Protein AF-A0AAW9RM04-F1 (afdb_monomer_lite)

Organism: NCBI:txid1764581

pLDDT: mean 83.89, std 12.59, range [33.47, 98.12]

Sequence (311 aa):
MADAYEWWRNALAGKPGPIHDGDPQLGFYRKRKFKGGPFVGAAIFPDPETGEIIATVDGKATDPDTLWTWVASNPVTEEAYRAWESTGRWPDADPSIGDNMPPADDDIEALRDQIESAKAGAGAYAEIKDDETAKKAQSLRSRLNELARAADKKRAALKQPHLDAGKSIDGEWMPLVKAAKTAADVIAGALSAHETRKARAADEARRKAEEELRKREEEAAKATAEGQPAPAPAPTPEPEPAPTTQIRGGYGKAASVRVVKVATVTDQDAAYRFLKSHKELVELIGKLAQRAVDAGYEVPGVSVEEQRKVA

Radius of gyration: 43.71 Å; chains: 1; bounding box: 117×54×105 Å

Structure (mmCIF, N/CA/C/O backbone):
data_AF-A0AAW9RM04-F1
#
_entry.id   AF-A0AAW9RM04-F1
#
loop_
_atom_site.group_PDB
_atom_site.id
_atom_site.type_symbol
_atom_site.label_atom_id
_atom_site.label_alt_id
_atom_site.label_comp_id
_atom_site.label_asym_id
_atom_site.label_entity_id
_atom_site.label_seq_id
_atom_site.pdbx_PDB_ins_code
_atom_site.Cartn_x
_atom_site.Cartn_y
_atom_site.Cartn_z
_atom_site.occupancy
_atom_site.B_iso_or_equiv
_atom_site.auth_seq_id
_atom_site.auth_comp_id
_atom_site.auth_asym_id
_atom_site.auth_atom_id
_atom_site.pdbx_PDB_model_num
ATOM 1 N N . MET A 1 1 ? 50.967 -15.482 -57.816 1.00 48.44 1 MET A N 1
ATOM 2 C CA . MET A 1 1 ? 50.547 -16.040 -56.517 1.00 48.44 1 MET A CA 1
ATOM 3 C C . MET A 1 1 ? 49.112 -15.611 -56.316 1.00 48.44 1 MET A C 1
ATOM 5 O O . MET A 1 1 ? 48.851 -14.434 -56.532 1.00 48.44 1 MET A O 1
ATOM 9 N N . ALA A 1 2 ? 48.203 -16.553 -56.060 1.00 55.91 2 ALA A N 1
ATOM 10 C CA . ALA A 1 2 ? 46.810 -16.223 -55.773 1.00 55.91 2 ALA A CA 1
ATOM 11 C C . ALA A 1 2 ? 46.775 -15.283 -54.563 1.00 55.91 2 ALA A C 1
ATOM 13 O O . ALA A 1 2 ? 47.557 -15.452 -53.624 1.00 55.91 2 ALA A O 1
ATOM 14 N N . ASP A 1 3 ? 45.954 -14.247 -54.637 1.00 75.69 3 ASP A N 1
ATOM 15 C CA . ASP A 1 3 ? 45.829 -13.279 -53.564 1.00 75.69 3 ASP A CA 1
ATOM 16 C C . ASP A 1 3 ? 45.115 -13.954 -52.387 1.00 75.69 3 ASP A C 1
ATOM 18 O O . ASP A 1 3 ? 43.925 -14.241 -52.445 1.00 75.69 3 ASP A O 1
ATOM 22 N N . ALA A 1 4 ? 45.861 -14.259 -51.325 1.00 78.75 4 ALA A N 1
ATOM 23 C CA . ALA A 1 4 ? 45.384 -15.069 -50.203 1.00 78.75 4 ALA A CA 1
ATOM 24 C C . ALA A 1 4 ? 44.161 -14.455 -49.482 1.00 78.75 4 ALA A C 1
ATOM 26 O O . ALA A 1 4 ? 43.440 -15.154 -48.782 1.00 78.75 4 ALA A O 1
ATOM 27 N N . TYR A 1 5 ? 43.909 -13.159 -49.692 1.00 87.06 5 TYR A N 1
ATOM 28 C CA . TYR A 1 5 ? 42.794 -12.399 -49.126 1.00 87.06 5 TYR A CA 1
ATOM 29 C C . TYR A 1 5 ? 41.724 -12.016 -50.169 1.00 87.06 5 TYR A C 1
ATOM 31 O O . TYR A 1 5 ? 40.865 -11.172 -49.901 1.00 87.06 5 TYR A O 1
ATOM 39 N N . GLU A 1 6 ? 41.766 -12.607 -51.367 1.00 88.44 6 GLU A N 1
ATOM 40 C CA . GLU A 1 6 ? 40.878 -12.282 -52.491 1.00 88.44 6 GLU A CA 1
ATOM 41 C C . GLU A 1 6 ? 39.399 -12.459 -52.132 1.00 88.44 6 GLU A C 1
ATOM 43 O O . GLU A 1 6 ? 38.581 -11.573 -52.396 1.00 88.44 6 GLU A O 1
ATOM 48 N N . TRP A 1 7 ? 39.051 -13.566 -51.470 1.00 89.56 7 TRP A N 1
ATOM 49 C CA . TRP A 1 7 ? 37.678 -13.831 -51.043 1.00 89.56 7 TRP A CA 1
ATOM 50 C C . TRP A 1 7 ? 37.162 -12.733 -50.104 1.00 89.56 7 TRP A C 1
ATOM 52 O O . TRP A 1 7 ? 36.079 -12.190 -50.326 1.00 89.56 7 TRP A O 1
ATOM 62 N N . TRP A 1 8 ? 37.957 -12.342 -49.103 1.00 91.00 8 TRP A N 1
ATOM 63 C CA . TRP A 1 8 ? 37.593 -11.299 -48.140 1.00 91.00 8 TRP A CA 1
ATOM 64 C C . TRP A 1 8 ? 37.427 -9.928 -48.804 1.00 91.00 8 TRP A C 1
ATOM 66 O O . TRP A 1 8 ? 36.447 -9.230 -48.537 1.00 91.00 8 TRP A O 1
ATOM 76 N N . ARG A 1 9 ? 38.316 -9.560 -49.734 1.00 87.00 9 ARG A N 1
ATOM 77 C CA . ARG A 1 9 ? 38.185 -8.308 -50.501 1.00 87.00 9 ARG A CA 1
ATOM 78 C C . ARG A 1 9 ? 36.930 -8.299 -51.376 1.00 87.00 9 ARG A C 1
ATOM 80 O O . ARG A 1 9 ? 36.224 -7.292 -51.420 1.00 87.00 9 ARG A O 1
ATOM 87 N N . ASN A 1 10 ? 36.609 -9.422 -52.017 1.00 85.62 10 ASN A N 1
ATOM 88 C CA . ASN A 1 10 ? 35.382 -9.574 -52.802 1.00 85.62 10 ASN A CA 1
ATOM 89 C C . ASN A 1 10 ? 34.123 -9.508 -51.923 1.00 85.62 10 ASN A C 1
ATOM 91 O O . ASN A 1 10 ? 33.140 -8.860 -52.293 1.00 85.62 10 ASN A O 1
ATOM 95 N N . ALA A 1 11 ? 34.166 -10.107 -50.730 1.00 85.94 11 ALA A N 1
ATOM 96 C CA . ALA A 1 11 ? 33.083 -10.046 -49.757 1.00 85.94 11 ALA A CA 1
ATOM 97 C C . ALA A 1 11 ? 32.843 -8.611 -49.250 1.00 85.94 11 ALA A C 1
ATOM 99 O O . ALA A 1 11 ? 31.693 -8.177 -49.183 1.00 85.94 11 ALA A O 1
ATOM 100 N N . LEU A 1 12 ? 33.904 -7.834 -48.994 1.00 83.81 12 LEU A N 1
ATOM 101 C CA . LEU A 1 12 ? 33.801 -6.404 -48.660 1.00 83.81 12 LEU A CA 1
ATOM 102 C C . LEU A 1 12 ? 33.210 -5.561 -49.798 1.00 83.81 12 LEU A C 1
ATOM 104 O O . LEU A 1 12 ? 32.482 -4.606 -49.542 1.00 83.81 12 LEU A O 1
ATOM 108 N N . ALA A 1 13 ? 33.467 -5.933 -51.053 1.00 84.62 13 ALA A N 1
ATOM 109 C CA . ALA A 1 13 ? 32.874 -5.299 -52.230 1.00 84.62 13 ALA A CA 1
ATOM 110 C C . ALA A 1 13 ? 31.415 -5.735 -52.503 1.00 84.62 13 ALA A C 1
ATOM 112 O O . ALA A 1 13 ? 30.857 -5.401 -53.551 1.00 84.62 13 ALA A O 1
ATOM 113 N N . GLY A 1 14 ? 30.796 -6.498 -51.591 1.00 79.56 14 GLY A N 1
ATOM 114 C CA . GLY A 1 14 ? 29.415 -6.973 -51.707 1.00 79.56 14 GLY A CA 1
ATOM 115 C C . GLY A 1 14 ? 29.229 -8.138 -52.682 1.00 79.56 14 GLY A C 1
ATOM 116 O O . GLY A 1 14 ? 28.103 -8.422 -53.087 1.00 79.56 14 GLY A O 1
ATOM 117 N N . LYS A 1 15 ? 30.316 -8.814 -53.073 1.00 86.06 15 LYS A N 1
ATOM 118 C CA . LYS A 1 15 ? 30.312 -9.973 -53.976 1.00 86.06 15 LYS A CA 1
ATOM 119 C C . LYS A 1 15 ? 30.947 -11.188 -53.285 1.00 86.06 15 LYS A C 1
ATOM 121 O O . LYS A 1 15 ? 31.990 -11.659 -53.739 1.00 86.06 15 LYS A O 1
ATOM 126 N N . PRO A 1 16 ? 30.376 -11.675 -52.167 1.00 82.75 16 PRO A N 1
ATOM 127 C CA . PRO A 1 16 ? 30.935 -12.827 -51.473 1.00 82.75 16 PRO A CA 1
ATOM 128 C C . PRO A 1 16 ? 30.916 -14.060 -52.384 1.00 82.75 16 PRO A C 1
ATOM 130 O O . PRO A 1 16 ? 29.950 -14.292 -53.116 1.00 82.75 16 PRO A O 1
ATOM 133 N N . GLY A 1 17 ? 31.994 -14.844 -52.338 1.00 81.88 17 GLY A N 1
ATOM 134 C CA . GLY A 1 17 ? 32.042 -16.163 -52.964 1.00 81.88 17 GLY A CA 1
ATOM 135 C C . GLY A 1 17 ? 31.182 -17.187 -52.207 1.00 81.88 17 GLY A C 1
ATOM 136 O O . GLY A 1 17 ? 30.566 -16.854 -51.190 1.00 81.88 17 GLY A O 1
ATOM 137 N N . PRO A 1 18 ? 31.132 -18.445 -52.674 1.00 83.56 18 PRO A N 1
ATOM 138 C CA . PRO A 1 18 ? 30.430 -19.504 -51.956 1.00 83.56 18 PRO A CA 1
ATOM 139 C C . PRO A 1 18 ? 31.024 -19.708 -50.552 1.00 83.56 18 PRO A C 1
ATOM 141 O O . PRO A 1 18 ? 32.224 -19.535 -50.342 1.00 83.56 18 PRO A O 1
ATOM 144 N N . ILE A 1 19 ? 30.163 -20.061 -49.594 1.00 86.00 19 ILE A N 1
ATOM 145 C CA . ILE A 1 19 ? 30.531 -20.350 -48.203 1.00 86.00 19 ILE A CA 1
ATOM 146 C C . ILE A 1 19 ? 30.349 -21.854 -47.999 1.00 86.00 19 ILE A C 1
ATOM 148 O O . ILE A 1 19 ? 29.218 -22.343 -47.987 1.00 86.00 19 ILE A O 1
ATOM 152 N N . HIS A 1 20 ? 31.457 -22.578 -47.867 1.00 83.00 20 HIS A N 1
ATOM 153 C CA . HIS A 1 20 ? 31.479 -24.017 -47.613 1.00 83.00 20 HIS A CA 1
ATOM 154 C C . HIS A 1 20 ? 32.066 -24.314 -46.235 1.00 83.00 20 HIS A C 1
ATOM 156 O O . HIS A 1 20 ? 32.990 -23.638 -45.791 1.00 83.00 20 HIS A O 1
ATOM 162 N N . ASP A 1 21 ? 31.507 -25.317 -45.562 1.00 78.69 21 ASP A N 1
ATOM 163 C CA . ASP A 1 21 ? 32.064 -25.842 -44.317 1.00 78.69 21 ASP A CA 1
ATOM 164 C C . ASP A 1 21 ? 33.412 -26.530 -44.601 1.00 78.69 21 ASP A C 1
ATOM 166 O O . ASP A 1 21 ? 33.532 -27.231 -45.608 1.00 78.69 21 ASP A O 1
ATOM 170 N N . GLY A 1 22 ? 34.420 -26.300 -43.754 1.00 79.00 22 GLY A N 1
ATOM 171 C CA . GLY A 1 22 ? 35.784 -26.824 -43.942 1.00 79.00 22 GLY A CA 1
ATOM 172 C C . GLY A 1 22 ? 36.642 -26.126 -45.012 1.00 79.00 22 GLY A C 1
ATOM 173 O O . GLY A 1 22 ? 37.669 -26.671 -45.405 1.00 79.00 22 GLY A O 1
ATOM 174 N N . ASP A 1 23 ? 36.232 -24.949 -45.504 1.00 86.50 23 ASP A N 1
ATOM 175 C CA . ASP A 1 23 ? 37.037 -24.109 -46.411 1.00 86.50 23 ASP A CA 1
ATOM 176 C C . ASP A 1 23 ? 37.161 -22.665 -45.874 1.00 86.50 23 ASP A C 1
ATOM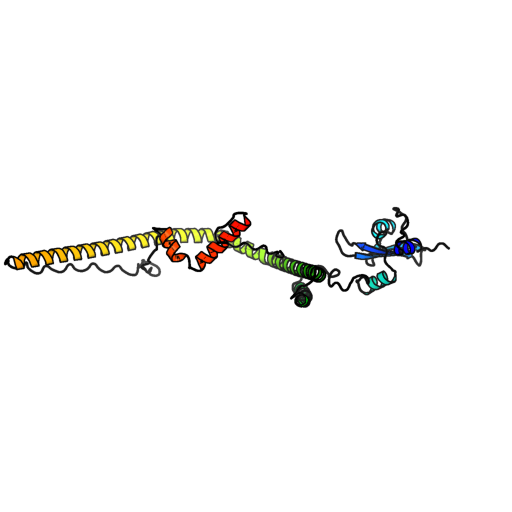 178 O O . ASP A 1 23 ? 36.531 -21.739 -46.406 1.00 86.50 23 ASP A O 1
ATOM 182 N N . PRO A 1 24 ? 37.894 -22.459 -44.759 1.00 89.38 24 PRO A N 1
ATOM 183 C CA . PRO A 1 24 ? 38.013 -21.165 -44.100 1.00 89.38 24 PRO A CA 1
ATOM 184 C C . PRO A 1 24 ? 38.790 -20.167 -44.962 1.00 89.38 24 PRO A C 1
ATOM 186 O O . PRO A 1 24 ? 39.950 -20.381 -45.312 1.00 89.38 24 PRO A O 1
ATOM 189 N N . GLN A 1 25 ? 38.173 -19.021 -45.251 1.00 92.38 25 GLN A N 1
ATOM 190 C CA . GLN A 1 25 ? 38.804 -17.973 -46.054 1.00 92.38 25 GLN A CA 1
ATOM 191 C C . GLN A 1 25 ? 39.482 -16.925 -45.169 1.00 92.38 25 GLN A C 1
ATOM 193 O O . GLN A 1 25 ? 38.886 -16.399 -44.220 1.00 92.38 25 GLN A O 1
ATOM 198 N N . LEU A 1 26 ? 40.723 -16.576 -45.512 1.00 92.62 26 LEU A N 1
ATOM 199 C CA . LEU A 1 26 ? 41.516 -15.589 -44.780 1.00 92.62 26 LEU A CA 1
ATOM 200 C C . LEU A 1 26 ? 40.870 -14.202 -44.840 1.00 92.62 26 LEU A C 1
ATOM 202 O O . LEU A 1 26 ? 40.364 -13.779 -45.882 1.00 92.62 26 LEU A O 1
ATOM 206 N N . GLY A 1 27 ? 40.913 -13.472 -43.729 1.00 93.06 27 GLY A N 1
ATOM 207 C CA . GLY A 1 27 ? 40.346 -12.132 -43.646 1.00 93.06 27 GLY A CA 1
ATOM 208 C C . GLY A 1 27 ? 39.979 -11.689 -42.237 1.00 93.06 27 GLY A C 1
ATOM 209 O O . GLY A 1 27 ? 40.228 -12.378 -41.245 1.00 93.06 27 GLY A O 1
ATOM 210 N N . PHE A 1 28 ? 39.351 -10.516 -42.178 1.00 93.62 28 PHE A N 1
ATOM 211 C CA . PHE A 1 28 ? 38.881 -9.890 -40.948 1.00 93.62 28 PHE A CA 1
ATOM 212 C C . PHE A 1 28 ? 37.357 -9.850 -40.919 1.00 93.62 28 PHE A C 1
ATOM 214 O O . PHE A 1 28 ? 36.702 -9.458 -41.890 1.00 93.62 28 PHE A O 1
ATOM 221 N N . TYR A 1 29 ? 36.793 -10.230 -39.779 1.00 93.44 29 TYR A N 1
ATOM 222 C CA . TYR A 1 29 ? 35.365 -10.437 -39.600 1.00 93.44 29 TYR A CA 1
ATOM 223 C C . TYR A 1 29 ? 34.875 -9.947 -38.234 1.00 93.44 29 TYR A C 1
ATOM 225 O O . TYR A 1 29 ? 35.648 -9.644 -37.321 1.00 93.44 29 TYR A O 1
ATOM 233 N N . ARG A 1 30 ? 33.550 -9.927 -38.067 1.00 90.44 30 ARG A N 1
ATOM 234 C CA . ARG A 1 30 ? 32.900 -9.750 -36.762 1.00 90.44 30 ARG A CA 1
ATOM 235 C C . ARG A 1 30 ? 31.963 -10.911 -36.444 1.00 90.44 30 ARG A C 1
ATOM 237 O O . ARG A 1 30 ? 31.196 -11.356 -37.295 1.00 90.44 30 ARG A O 1
ATOM 244 N N . LYS A 1 31 ? 31.977 -11.374 -35.192 1.00 88.06 31 LYS A N 1
ATOM 245 C CA . LYS A 1 31 ? 31.148 -12.486 -34.697 1.00 88.06 31 LYS A CA 1
ATOM 246 C C . LYS A 1 31 ? 30.292 -12.046 -33.523 1.00 88.06 31 LYS A C 1
ATOM 248 O O . LYS A 1 31 ? 30.777 -11.366 -32.627 1.00 88.06 31 LYS A O 1
ATOM 253 N N . ARG A 1 32 ? 29.035 -12.487 -33.454 1.00 80.38 32 ARG A N 1
ATOM 254 C CA . ARG A 1 32 ? 28.238 -12.325 -32.226 1.00 80.38 32 ARG A CA 1
ATOM 255 C C . ARG A 1 32 ? 28.753 -13.268 -31.138 1.00 80.38 32 ARG A C 1
ATOM 257 O O . ARG A 1 32 ? 28.859 -14.472 -31.370 1.00 80.38 32 ARG A O 1
ATOM 264 N N . LYS A 1 33 ? 29.037 -12.739 -29.942 1.00 78.38 33 LYS A N 1
ATOM 265 C CA . LYS A 1 33 ? 29.586 -13.521 -28.813 1.00 78.38 33 LYS A CA 1
ATOM 266 C C . LYS A 1 33 ? 28.643 -14.639 -28.347 1.00 78.38 33 LYS A C 1
ATOM 268 O O . LYS A 1 33 ? 29.093 -15.714 -27.973 1.00 78.38 33 LYS A O 1
ATOM 273 N N . PHE A 1 34 ? 27.339 -14.392 -28.412 1.00 74.94 34 PHE A N 1
ATOM 274 C CA . PHE A 1 34 ? 26.259 -15.356 -28.188 1.00 74.94 34 PHE A CA 1
ATOM 275 C C . PHE A 1 34 ? 25.007 -14.892 -28.950 1.00 74.94 34 PHE A C 1
ATOM 277 O O . PHE A 1 34 ? 24.986 -13.792 -29.511 1.00 74.94 34 PHE A O 1
ATOM 284 N N . LYS A 1 35 ? 23.947 -15.709 -28.993 1.00 62.28 35 LYS A N 1
ATOM 285 C CA . LYS A 1 35 ? 22.682 -15.353 -29.661 1.00 62.28 35 LYS A CA 1
ATOM 286 C C . LYS A 1 35 ? 22.098 -14.070 -29.049 1.00 62.28 35 LYS A C 1
ATOM 288 O O . LYS A 1 35 ? 21.707 -14.070 -27.889 1.00 62.28 35 LYS A O 1
ATOM 293 N N . GLY A 1 36 ? 22.049 -12.991 -29.832 1.00 57.62 36 GLY A N 1
ATOM 294 C CA . GLY A 1 36 ? 21.607 -11.665 -29.373 1.00 57.62 36 GLY A CA 1
ATOM 295 C C . GLY A 1 36 ? 22.662 -10.845 -28.615 1.00 57.62 36 GLY A C 1
ATOM 296 O O . GLY A 1 36 ? 22.355 -9.743 -28.181 1.00 57.62 36 GLY A O 1
ATOM 297 N N . GLY A 1 37 ? 23.891 -11.351 -28.472 1.00 65.69 37 GLY A N 1
ATOM 298 C CA . GLY A 1 37 ? 25.008 -10.656 -27.827 1.00 65.69 37 GLY A CA 1
ATOM 299 C C . GLY A 1 37 ? 25.782 -9.706 -28.755 1.00 65.69 37 GLY A C 1
ATOM 300 O O . GLY A 1 37 ? 25.501 -9.657 -29.964 1.00 65.69 37 GLY A O 1
ATOM 301 N N . PRO A 1 38 ? 26.775 -8.978 -28.201 1.00 74.00 38 PRO A N 1
ATOM 302 C CA . PRO A 1 38 ? 27.565 -7.985 -28.927 1.00 74.00 38 PRO A CA 1
ATOM 303 C C . PRO A 1 38 ? 28.476 -8.625 -29.981 1.00 74.00 38 PRO A C 1
ATOM 305 O O . PRO A 1 38 ? 28.813 -9.814 -29.902 1.00 74.00 38 PRO A O 1
ATOM 308 N N . PHE A 1 39 ? 28.877 -7.821 -30.969 1.00 83.56 39 PHE A N 1
ATOM 309 C CA . PHE A 1 39 ? 29.868 -8.209 -31.970 1.00 83.56 39 PHE A CA 1
ATOM 310 C C . PHE A 1 39 ? 31.288 -8.065 -31.418 1.00 83.56 39 PHE A C 1
ATOM 312 O O . PHE A 1 39 ? 31.688 -6.980 -31.001 1.00 83.56 39 PHE A O 1
ATOM 319 N N . VAL A 1 40 ? 32.054 -9.149 -31.480 1.00 88.44 40 VAL A N 1
ATOM 320 C CA . VAL A 1 40 ? 33.490 -9.200 -31.183 1.00 88.44 40 VAL A CA 1
ATOM 321 C C . VAL A 1 40 ? 34.292 -9.374 -32.469 1.00 88.44 40 VAL A C 1
ATOM 323 O O . VAL A 1 40 ? 33.775 -9.912 -33.456 1.00 88.44 40 VAL A O 1
ATOM 326 N N . GLY A 1 41 ? 35.541 -8.913 -32.466 1.00 90.62 41 GLY A N 1
ATOM 327 C CA . GLY A 1 41 ? 36.455 -9.091 -33.589 1.00 90.62 41 GLY A CA 1
ATOM 328 C C . GLY A 1 41 ? 36.836 -10.554 -33.772 1.00 90.62 41 GLY A C 1
ATOM 329 O O . GLY A 1 41 ? 37.055 -11.278 -32.796 1.00 90.62 41 GLY A O 1
ATOM 330 N N . ALA A 1 42 ? 36.891 -10.978 -35.031 1.00 92.88 42 ALA A N 1
ATOM 331 C CA . ALA A 1 42 ? 37.371 -12.287 -35.436 1.00 92.88 42 ALA A CA 1
ATOM 332 C C . ALA A 1 42 ? 38.311 -12.153 -36.642 1.00 92.88 42 ALA A C 1
ATOM 334 O O . ALA A 1 42 ? 38.019 -11.393 -37.562 1.00 92.88 42 ALA A O 1
ATOM 335 N N . ALA A 1 43 ? 39.420 -12.885 -36.659 1.00 93.88 43 ALA A N 1
ATOM 336 C CA . ALA A 1 43 ? 40.365 -12.878 -37.773 1.00 93.88 43 ALA A CA 1
ATOM 337 C C . ALA A 1 43 ? 40.789 -14.303 -38.124 1.00 93.88 43 ALA A C 1
ATOM 339 O O . ALA A 1 43 ? 40.918 -15.141 -37.236 1.00 93.88 43 ALA A O 1
ATOM 340 N N . ILE A 1 44 ? 41.006 -14.556 -39.414 1.00 93.94 44 ILE A N 1
ATOM 341 C CA . ILE A 1 44 ? 41.568 -15.804 -39.938 1.00 93.94 44 ILE A CA 1
ATOM 342 C C . ILE A 1 44 ? 42.783 -15.417 -40.782 1.00 93.94 44 ILE A C 1
ATOM 344 O O . ILE A 1 44 ? 42.648 -14.663 -41.747 1.00 93.94 44 ILE A O 1
ATOM 348 N N . PHE A 1 45 ? 43.968 -15.877 -40.395 1.00 91.44 45 PHE A N 1
ATOM 349 C CA . PHE A 1 45 ? 45.239 -15.464 -40.988 1.00 91.44 45 PHE A CA 1
ATOM 350 C C . PHE A 1 45 ? 46.263 -16.609 -40.931 1.00 91.44 45 PHE A C 1
ATOM 352 O O . PHE A 1 45 ? 46.134 -17.496 -40.089 1.00 91.44 45 PHE A O 1
ATOM 359 N N . PRO A 1 46 ? 47.268 -16.632 -41.822 1.00 90.06 46 PRO A N 1
ATOM 360 C CA . PRO A 1 46 ? 48.329 -17.627 -41.758 1.00 90.06 46 PRO A CA 1
ATOM 361 C C . PRO A 1 46 ? 49.272 -17.328 -40.589 1.00 90.06 46 PRO A C 1
ATOM 363 O O . PRO A 1 46 ? 49.666 -16.178 -40.375 1.00 90.06 46 PRO A O 1
ATOM 366 N N . ASP A 1 47 ? 49.656 -18.368 -39.861 1.00 85.50 47 ASP A N 1
ATOM 367 C CA . ASP A 1 47 ? 50.681 -18.315 -38.831 1.00 85.50 47 ASP A CA 1
ATOM 368 C C . ASP A 1 47 ? 52.023 -17.885 -39.464 1.00 85.50 47 ASP A C 1
ATOM 370 O O . ASP A 1 47 ? 52.450 -18.478 -40.462 1.00 85.50 47 ASP A O 1
ATOM 374 N N . PRO A 1 48 ? 52.701 -16.852 -38.929 1.00 78.12 48 PRO A N 1
ATOM 375 C CA . PRO A 1 48 ? 53.963 -16.361 -39.482 1.00 78.12 48 PRO A CA 1
ATOM 376 C C . PRO A 1 48 ? 55.121 -17.371 -39.460 1.00 78.12 48 PRO A C 1
ATOM 378 O O . PRO A 1 48 ? 56.055 -17.227 -40.249 1.00 78.12 48 PRO A O 1
ATOM 381 N N . GLU A 1 49 ? 55.097 -18.349 -38.553 1.00 78.88 49 GLU A N 1
ATOM 382 C CA . GLU A 1 49 ? 56.172 -19.321 -38.335 1.00 78.88 49 GLU A CA 1
ATOM 383 C C . GLU A 1 49 ? 55.899 -20.653 -39.038 1.00 78.88 49 GLU A C 1
ATOM 385 O O . GLU A 1 49 ? 56.810 -21.234 -39.632 1.00 78.88 49 GLU A O 1
ATOM 390 N N . THR A 1 50 ? 54.656 -21.137 -38.996 1.00 82.38 50 THR A N 1
ATOM 391 C CA . THR A 1 50 ? 54.288 -22.454 -39.550 1.00 82.38 50 THR A CA 1
ATOM 392 C C . THR A 1 50 ? 53.578 -22.371 -40.900 1.00 82.38 50 THR A C 1
ATOM 394 O O . THR A 1 50 ? 53.545 -23.360 -41.634 1.00 82.38 50 THR A O 1
ATOM 397 N N . GLY A 1 51 ? 53.024 -21.207 -41.256 1.00 79.38 51 GLY A N 1
ATOM 398 C CA . GLY A 1 51 ? 52.185 -21.023 -42.443 1.00 79.38 51 GLY A CA 1
ATOM 399 C C . GLY A 1 51 ? 50.805 -21.683 -42.343 1.00 79.38 51 GLY A C 1
ATOM 400 O O . GLY A 1 51 ? 50.060 -21.673 -43.323 1.00 79.38 51 GLY A O 1
ATOM 401 N N . GLU A 1 52 ? 50.461 -22.260 -41.189 1.00 87.06 52 GLU A N 1
ATOM 402 C CA . GLU A 1 52 ? 49.162 -22.882 -40.933 1.00 87.06 52 GLU A CA 1
ATOM 403 C C . GLU A 1 52 ? 48.073 -21.815 -40.792 1.00 87.06 52 GLU A C 1
ATOM 405 O O . GLU A 1 52 ? 48.313 -20.731 -40.269 1.00 87.06 52 GLU A O 1
ATOM 410 N N . ILE A 1 53 ? 46.860 -22.093 -41.264 1.00 89.19 53 ILE A N 1
ATOM 411 C CA . ILE A 1 53 ? 45.749 -21.156 -41.093 1.00 89.19 53 ILE A CA 1
ATOM 412 C C . ILE A 1 5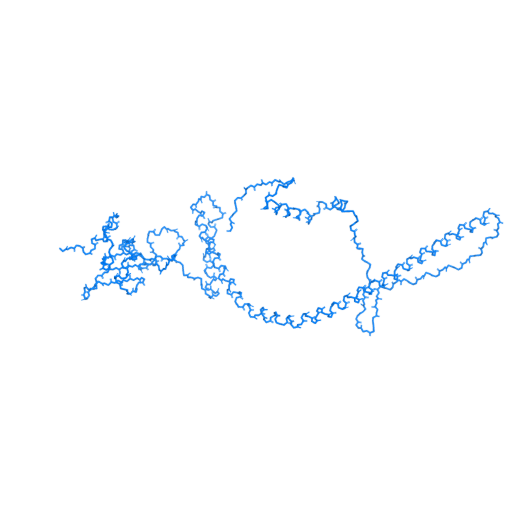3 ? 45.315 -21.197 -39.631 1.00 89.19 53 ILE A C 1
ATOM 414 O O . ILE A 1 53 ? 44.909 -22.241 -39.131 1.00 89.19 53 ILE A O 1
ATOM 418 N N . ILE A 1 54 ? 45.363 -20.051 -38.960 1.00 91.38 54 ILE A N 1
ATOM 419 C CA . ILE A 1 54 ? 44.909 -19.894 -37.581 1.00 91.38 54 ILE A CA 1
ATOM 420 C C . ILE A 1 54 ? 43.808 -18.847 -37.501 1.00 91.38 54 ILE A C 1
ATOM 422 O O . ILE A 1 54 ? 43.680 -17.960 -38.350 1.00 91.38 54 ILE A O 1
ATOM 426 N N . ALA A 1 55 ? 42.985 -18.959 -36.463 1.00 91.88 55 ALA A N 1
ATOM 427 C CA . ALA A 1 55 ? 41.881 -18.050 -36.240 1.00 91.88 55 ALA A CA 1
ATOM 428 C C . ALA A 1 55 ? 41.871 -17.515 -34.813 1.00 91.88 55 ALA A C 1
ATOM 430 O O . ALA A 1 55 ? 42.202 -18.211 -33.852 1.00 91.88 55 ALA A O 1
ATOM 431 N N . THR A 1 56 ? 41.439 -16.268 -34.666 1.00 90.88 56 THR A N 1
ATOM 432 C CA . THR A 1 56 ? 41.237 -15.633 -33.367 1.00 90.88 56 THR A CA 1
ATOM 433 C C . THR A 1 56 ? 39.836 -15.052 -33.263 1.00 90.88 56 THR A C 1
ATOM 435 O O . THR A 1 56 ? 39.268 -14.554 -34.233 1.00 90.88 56 THR A O 1
ATOM 438 N N . VAL A 1 57 ? 39.263 -15.113 -32.063 1.00 89.06 57 VAL A N 1
ATOM 439 C CA . VAL A 1 57 ? 38.022 -14.426 -31.689 1.00 89.06 57 VAL A CA 1
ATOM 440 C C . VAL A 1 57 ? 38.251 -13.755 -30.352 1.00 89.06 57 VAL A C 1
ATOM 442 O O . VAL A 1 57 ? 38.635 -14.418 -29.391 1.00 89.06 57 VAL A O 1
ATOM 445 N N . ASP A 1 58 ? 37.987 -12.454 -30.265 1.00 84.88 58 ASP A N 1
ATOM 446 C CA . ASP A 1 58 ? 38.169 -11.697 -29.019 1.00 84.88 58 ASP A CA 1
ATOM 447 C C . ASP A 1 58 ? 39.607 -11.829 -28.458 1.00 84.88 58 ASP A C 1
ATOM 449 O O . ASP A 1 58 ? 39.813 -11.993 -27.256 1.00 84.88 58 ASP A O 1
ATOM 453 N N . GLY A 1 59 ? 40.603 -11.878 -29.356 1.00 81.88 59 GLY A N 1
ATOM 454 C CA . GLY A 1 59 ? 42.020 -12.084 -29.027 1.00 81.88 59 GLY A CA 1
ATOM 455 C C . GLY A 1 59 ? 42.402 -13.512 -28.606 1.00 81.88 59 GLY A C 1
ATOM 456 O O . GLY A 1 59 ? 43.550 -13.752 -28.244 1.00 81.88 59 GLY A O 1
ATOM 457 N N . LYS A 1 60 ? 41.470 -14.473 -28.640 1.00 85.88 60 LYS A N 1
ATOM 458 C CA . LYS A 1 60 ? 41.709 -15.871 -28.250 1.00 85.88 60 LYS A CA 1
ATOM 459 C C . LYS A 1 60 ? 41.770 -16.781 -29.466 1.00 85.88 60 LYS A C 1
ATOM 461 O O . LYS A 1 60 ? 40.902 -16.694 -30.330 1.00 85.88 60 LYS A O 1
ATOM 466 N N . ALA A 1 61 ? 42.756 -17.675 -29.493 1.00 88.75 61 ALA A N 1
ATOM 467 C CA . ALA A 1 61 ? 42.891 -18.681 -30.540 1.00 88.75 61 ALA A CA 1
ATOM 468 C C . ALA A 1 61 ? 41.666 -19.609 -30.584 1.00 88.75 61 ALA A C 1
ATOM 470 O O . ALA A 1 61 ? 41.137 -20.022 -29.548 1.00 88.75 61 ALA A O 1
ATOM 471 N N . THR A 1 62 ? 41.213 -19.923 -31.792 1.00 89.25 62 THR A N 1
ATOM 472 C CA . THR A 1 62 ? 40.112 -20.845 -32.060 1.00 89.25 62 THR A CA 1
ATOM 473 C C . THR A 1 62 ? 40.373 -21.606 -33.356 1.00 89.25 62 THR A C 1
ATOM 475 O O . THR A 1 62 ? 41.270 -21.251 -34.117 1.00 89.25 62 THR A O 1
ATOM 478 N N . ASP A 1 63 ? 39.593 -22.654 -33.591 1.00 89.38 63 ASP A N 1
ATOM 479 C CA . ASP A 1 63 ? 39.691 -23.473 -34.793 1.00 89.38 63 ASP A CA 1
ATOM 480 C C . ASP A 1 63 ? 39.054 -22.735 -35.996 1.00 89.38 63 ASP A C 1
ATOM 482 O O . ASP A 1 63 ? 37.858 -22.407 -35.929 1.00 89.38 63 ASP A O 1
ATOM 486 N N . PRO A 1 64 ? 39.817 -22.451 -37.074 1.00 89.12 64 PRO A N 1
ATOM 487 C CA . PRO A 1 64 ? 39.320 -21.769 -38.269 1.00 89.12 64 PRO A CA 1
ATOM 488 C C . PRO A 1 64 ? 38.102 -22.433 -38.907 1.00 89.12 64 PRO A C 1
ATOM 490 O O . PRO A 1 64 ? 37.172 -21.720 -39.293 1.00 89.12 64 PRO A O 1
ATOM 493 N N . ASP A 1 65 ? 38.069 -23.767 -38.968 1.00 86.50 65 ASP A N 1
ATOM 494 C CA . ASP A 1 65 ? 37.004 -24.512 -39.649 1.00 86.50 65 ASP A CA 1
ATOM 495 C C . ASP A 1 65 ? 35.670 -24.309 -38.929 1.00 86.50 65 ASP A C 1
ATOM 497 O O . ASP A 1 65 ? 34.644 -23.988 -39.534 1.00 86.50 65 ASP A O 1
ATOM 501 N N . THR A 1 66 ? 35.700 -24.383 -37.596 1.00 86.38 66 THR A N 1
ATOM 502 C CA . THR A 1 66 ? 34.509 -24.147 -36.772 1.00 86.38 66 THR A CA 1
ATOM 503 C C . THR A 1 66 ? 34.093 -22.685 -36.729 1.00 86.38 66 THR A C 1
ATOM 505 O O . THR A 1 66 ? 32.917 -22.404 -36.504 1.00 86.38 66 THR A O 1
ATOM 508 N N . LEU A 1 67 ? 35.027 -21.743 -36.904 1.00 88.62 67 LEU A N 1
ATOM 509 C CA . LEU A 1 67 ? 34.743 -20.312 -36.864 1.00 88.62 67 LEU A CA 1
ATOM 510 C C . LEU A 1 67 ? 34.104 -19.824 -38.162 1.00 88.62 67 LEU A C 1
ATOM 512 O O . LEU A 1 67 ? 33.192 -18.993 -38.120 1.00 88.62 67 LEU A O 1
ATOM 516 N N . TRP A 1 68 ? 34.597 -20.323 -39.293 1.00 89.75 68 TRP A N 1
ATOM 517 C CA . TRP A 1 68 ? 34.333 -19.814 -40.632 1.00 89.75 68 TRP A CA 1
ATOM 518 C C . TRP A 1 68 ? 32.847 -19.597 -40.931 1.00 89.75 68 TRP A C 1
ATOM 520 O O . TRP A 1 68 ? 32.427 -18.487 -41.272 1.00 89.75 68 TRP A O 1
ATOM 530 N N . THR A 1 69 ? 32.025 -20.619 -40.702 1.00 88.62 69 THR A N 1
ATOM 531 C CA . THR A 1 69 ? 30.579 -20.584 -40.973 1.00 88.62 69 THR A CA 1
ATOM 532 C C . THR A 1 69 ? 29.832 -19.511 -40.170 1.00 88.62 69 THR A C 1
ATOM 534 O O . THR A 1 69 ? 28.788 -19.025 -40.606 1.00 88.62 69 THR A O 1
ATOM 537 N N . TRP A 1 70 ? 30.378 -19.068 -39.031 1.00 85.44 70 TRP A N 1
ATOM 538 C CA . TRP A 1 70 ? 29.794 -18.009 -38.200 1.00 85.44 70 TRP A CA 1
ATOM 539 C C . TRP A 1 70 ? 30.214 -16.598 -38.608 1.00 85.44 70 TRP A C 1
ATOM 541 O O . TRP A 1 70 ? 29.542 -15.634 -38.230 1.00 85.44 70 TRP A O 1
ATOM 551 N N . VAL A 1 71 ? 31.331 -16.460 -39.323 1.00 89.31 71 VAL A N 1
ATOM 552 C CA . VAL A 1 71 ? 31.949 -15.160 -39.627 1.00 89.31 71 VAL A CA 1
ATOM 553 C C . VAL A 1 71 ? 31.855 -14.766 -41.094 1.00 89.31 71 VAL A C 1
ATOM 555 O O . VAL A 1 71 ? 31.815 -13.571 -41.382 1.00 89.31 71 VAL A O 1
ATOM 558 N N . ALA A 1 72 ? 31.722 -15.733 -42.004 1.00 87.44 72 ALA A N 1
ATOM 559 C CA . ALA A 1 72 ? 31.731 -15.515 -43.450 1.00 87.44 72 ALA A CA 1
ATOM 560 C C . ALA A 1 72 ? 30.703 -14.471 -43.932 1.00 87.44 72 ALA A C 1
ATOM 562 O O . ALA A 1 72 ? 30.960 -13.709 -44.857 1.00 87.44 72 ALA A O 1
ATOM 563 N N . SER A 1 73 ? 29.542 -14.369 -43.278 1.00 84.44 73 SER A N 1
ATOM 564 C CA . SER A 1 73 ? 28.510 -13.379 -43.634 1.00 84.44 73 SER A CA 1
ATOM 565 C C . SER A 1 73 ? 28.773 -11.957 -43.113 1.00 84.44 73 SER A C 1
ATOM 567 O O . SER A 1 73 ? 27.966 -11.067 -43.364 1.00 84.44 73 SER A O 1
ATOM 569 N N . ASN A 1 74 ? 29.849 -11.728 -42.354 1.00 88.50 74 ASN A N 1
ATOM 570 C CA . ASN A 1 74 ? 30.131 -10.451 -41.690 1.00 88.50 74 ASN A CA 1
ATOM 571 C C . ASN A 1 74 ? 31.603 -10.010 -41.857 1.00 88.50 74 ASN A C 1
ATOM 573 O O . ASN A 1 74 ? 32.309 -9.865 -40.850 1.00 88.50 74 ASN A O 1
ATOM 577 N N . PRO A 1 75 ? 32.086 -9.790 -43.096 1.00 90.88 75 PRO A N 1
ATOM 578 C CA . PRO A 1 75 ? 33.420 -9.242 -43.330 1.00 90.88 75 PRO A CA 1
ATOM 579 C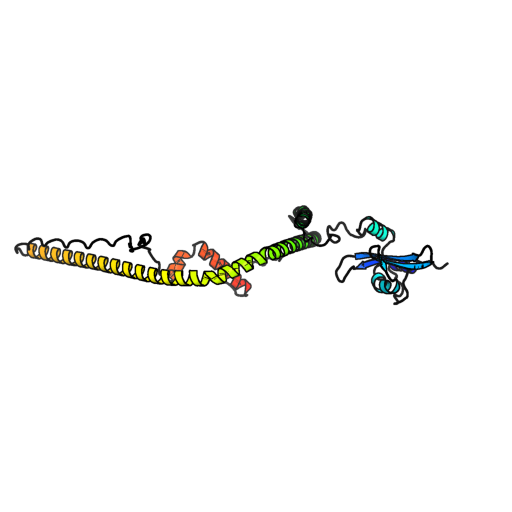 C . PRO A 1 75 ? 33.509 -7.787 -42.848 1.00 90.88 75 PRO A C 1
ATOM 581 O O . PRO A 1 75 ? 32.557 -7.017 -42.976 1.00 90.88 75 PRO A O 1
ATOM 584 N N . VAL A 1 76 ? 34.664 -7.404 -42.306 1.00 89.88 76 VAL A N 1
ATOM 585 C CA . VAL A 1 76 ? 34.984 -6.023 -41.903 1.00 89.88 76 VAL A CA 1
ATOM 586 C C . VAL A 1 76 ? 36.309 -5.590 -42.524 1.00 89.88 76 VAL A C 1
ATOM 588 O O . VAL A 1 76 ? 37.132 -6.435 -42.876 1.00 89.88 76 VAL A O 1
ATOM 591 N N . THR A 1 77 ? 36.522 -4.284 -42.696 1.00 90.06 77 THR A N 1
ATOM 592 C CA . THR A 1 77 ? 37.814 -3.775 -43.178 1.00 90.06 77 THR A CA 1
ATOM 593 C C . THR A 1 77 ? 38.906 -4.038 -42.139 1.00 90.06 77 THR A C 1
ATOM 595 O O . THR A 1 77 ? 38.629 -4.101 -40.939 1.00 90.06 77 THR A O 1
ATOM 598 N N . GLU A 1 78 ? 40.158 -4.178 -42.582 1.00 89.44 78 GLU A N 1
ATOM 599 C CA . GLU A 1 78 ? 41.285 -4.372 -41.661 1.00 89.44 78 GLU A CA 1
ATOM 600 C C . GLU A 1 78 ? 41.394 -3.188 -40.694 1.00 89.44 78 GLU A C 1
ATOM 602 O O . GLU A 1 78 ? 41.515 -3.382 -39.489 1.00 89.44 78 GLU A O 1
ATOM 607 N N . GLU A 1 79 ? 41.236 -1.962 -41.193 1.00 84.06 79 GLU A N 1
ATOM 608 C CA . GLU A 1 79 ? 41.205 -0.750 -40.371 1.00 84.06 79 GLU A CA 1
ATOM 609 C C . GLU A 1 79 ? 40.124 -0.813 -39.282 1.00 84.06 79 GLU A C 1
ATOM 611 O O . GLU A 1 79 ? 40.388 -0.464 -38.130 1.00 84.06 79 GLU A O 1
ATOM 616 N N . ALA A 1 80 ? 38.927 -1.318 -39.608 1.00 80.75 80 ALA A N 1
ATOM 617 C CA . ALA A 1 80 ? 37.846 -1.466 -38.640 1.00 80.75 80 ALA A CA 1
ATOM 618 C C . ALA A 1 80 ? 38.146 -2.522 -37.573 1.00 80.75 80 ALA A C 1
ATOM 620 O O . ALA A 1 80 ? 37.860 -2.307 -36.394 1.00 80.75 80 ALA A O 1
ATOM 621 N N . TYR A 1 81 ? 38.755 -3.637 -37.974 1.00 87.62 81 TYR A N 1
ATOM 622 C CA . TYR A 1 81 ? 39.211 -4.669 -37.050 1.00 87.62 81 TYR A CA 1
ATOM 623 C C . TYR A 1 81 ? 40.306 -4.146 -36.109 1.00 87.62 81 TYR A C 1
ATOM 625 O O . TYR A 1 81 ? 40.206 -4.325 -34.898 1.00 87.62 81 TYR A O 1
ATOM 633 N N . ARG A 1 82 ? 41.311 -3.433 -36.633 1.00 87.56 82 ARG A N 1
ATOM 634 C CA . ARG A 1 82 ? 42.398 -2.834 -35.836 1.00 87.56 82 ARG A CA 1
ATOM 635 C C . ARG A 1 82 ? 41.890 -1.744 -34.885 1.00 87.56 82 ARG A C 1
ATOM 637 O O . ARG A 1 82 ? 42.355 -1.633 -33.748 1.00 87.56 82 ARG A O 1
ATOM 644 N N . ALA A 1 83 ? 40.906 -0.954 -35.314 1.00 78.38 83 ALA A N 1
ATOM 645 C CA . ALA A 1 83 ? 40.233 0.011 -34.448 1.00 78.38 83 ALA A CA 1
ATOM 646 C C . ALA A 1 83 ? 39.484 -0.685 -33.300 1.00 78.38 83 ALA A C 1
ATOM 648 O O . ALA A 1 83 ? 39.583 -0.251 -32.152 1.00 78.38 83 ALA A O 1
ATOM 649 N N . TRP A 1 84 ? 38.798 -1.797 -33.574 1.00 83.94 84 TRP A N 1
ATOM 650 C CA . TRP A 1 84 ? 38.149 -2.602 -32.540 1.00 83.94 84 TRP A CA 1
ATOM 651 C C . TRP A 1 84 ? 39.161 -3.259 -31.591 1.00 83.94 84 TRP A C 1
ATOM 653 O O . TRP A 1 84 ? 38.969 -3.217 -30.381 1.00 83.94 84 TRP A O 1
ATOM 663 N N . GLU A 1 85 ? 40.266 -3.794 -32.107 1.00 81.31 85 GLU A N 1
ATOM 664 C CA . GLU A 1 85 ? 41.329 -4.428 -31.312 1.00 81.31 85 GLU A CA 1
ATOM 665 C C . GLU A 1 85 ? 41.976 -3.446 -30.317 1.00 81.31 85 GLU A C 1
ATOM 667 O O . GLU A 1 85 ? 42.288 -3.815 -29.187 1.00 81.31 85 GLU A O 1
ATOM 672 N N . SER A 1 86 ? 42.119 -2.175 -30.704 1.00 77.81 86 SER A N 1
ATOM 673 C CA . SER A 1 86 ? 42.704 -1.127 -29.854 1.00 77.81 86 SER A CA 1
ATOM 674 C C . SER A 1 86 ? 41.708 -0.440 -28.913 1.00 77.81 86 SER A C 1
ATOM 676 O O . SER A 1 86 ? 42.087 -0.043 -27.812 1.00 77.81 86 SER A O 1
ATOM 678 N N . THR A 1 87 ? 40.446 -0.274 -29.321 1.00 73.62 87 THR A N 1
ATOM 679 C CA . THR A 1 87 ? 39.456 0.536 -28.577 1.00 73.62 87 THR A CA 1
ATOM 680 C C . THR A 1 87 ? 38.296 -0.267 -27.989 1.00 73.62 87 THR A C 1
ATOM 682 O O . THR A 1 87 ? 37.494 0.273 -27.226 1.00 73.62 87 THR A O 1
ATOM 685 N N . GLY A 1 88 ? 38.144 -1.534 -28.374 1.00 76.94 88 GLY A N 1
ATOM 686 C CA . GLY A 1 88 ? 36.950 -2.336 -28.113 1.00 76.94 88 GLY A CA 1
ATOM 687 C C . GLY A 1 88 ? 35.692 -1.824 -28.829 1.00 76.94 88 GLY A C 1
ATOM 688 O O . GLY A 1 88 ? 34.587 -2.252 -28.491 1.00 76.94 88 GLY A O 1
ATOM 689 N N . ARG A 1 89 ? 35.807 -0.886 -29.781 1.00 69.62 89 ARG A N 1
ATOM 690 C CA . ARG A 1 89 ? 34.678 -0.250 -30.477 1.00 69.62 89 ARG A CA 1
ATOM 691 C C . ARG A 1 89 ? 34.837 -0.352 -31.994 1.00 69.62 89 ARG A C 1
ATOM 693 O O . ARG A 1 89 ? 35.910 -0.120 -32.535 1.00 69.62 89 ARG A O 1
ATOM 700 N N . TRP A 1 90 ? 33.740 -0.663 -32.680 1.00 80.00 90 TRP A N 1
ATOM 701 C CA . TRP A 1 90 ? 33.697 -0.682 -34.140 1.00 80.00 90 TRP A CA 1
ATOM 702 C C . TRP A 1 90 ? 33.582 0.743 -34.719 1.00 80.00 90 TRP A C 1
ATOM 704 O O . TRP A 1 90 ? 32.816 1.534 -34.173 1.00 80.00 90 TRP A O 1
ATOM 714 N N . PRO A 1 91 ? 34.295 1.096 -35.804 1.00 68.38 91 PRO A N 1
ATOM 715 C CA . PRO A 1 91 ? 34.238 2.442 -36.384 1.00 68.38 91 PRO A CA 1
ATOM 716 C C . PRO A 1 91 ? 32.970 2.741 -37.194 1.00 68.38 91 PRO A C 1
ATOM 718 O O . PRO A 1 91 ? 32.647 3.909 -37.382 1.00 68.38 91 PRO A O 1
ATOM 721 N N . ASP A 1 92 ? 32.247 1.716 -37.661 1.00 62.94 92 ASP A N 1
ATOM 722 C CA . ASP A 1 92 ? 30.906 1.840 -38.255 1.00 62.94 92 ASP A CA 1
ATOM 723 C C . ASP A 1 92 ? 29.799 1.917 -37.193 1.00 62.94 92 ASP A C 1
ATOM 725 O O . ASP A 1 92 ? 28.629 2.114 -37.529 1.00 62.94 92 ASP A O 1
ATOM 729 N N . ALA A 1 93 ? 30.155 1.799 -35.908 1.00 46.25 93 ALA A N 1
ATOM 730 C CA . ALA A 1 93 ? 29.271 2.244 -34.854 1.00 46.25 93 ALA A CA 1
ATOM 731 C C . ALA A 1 93 ? 29.152 3.766 -34.989 1.00 46.25 93 ALA A C 1
ATOM 733 O O . ALA A 1 93 ? 30.061 4.515 -34.622 1.00 46.25 93 ALA A O 1
ATOM 734 N N . ASP A 1 94 ? 28.005 4.207 -35.512 1.00 33.47 94 ASP A N 1
ATOM 735 C CA . ASP A 1 94 ? 27.438 5.537 -35.276 1.00 33.47 94 ASP A CA 1
ATOM 736 C C . ASP A 1 94 ? 27.779 5.954 -33.827 1.00 33.47 94 ASP A C 1
ATOM 738 O O . ASP A 1 94 ? 27.855 5.065 -32.966 1.00 33.47 94 ASP A O 1
ATOM 742 N N . PRO A 1 95 ? 28.010 7.238 -33.489 1.00 36.53 95 PRO A N 1
ATOM 743 C CA . PRO A 1 95 ? 28.031 7.718 -32.103 1.00 36.53 95 PRO A CA 1
ATOM 744 C C . PRO A 1 95 ? 26.663 7.518 -31.407 1.00 36.53 95 PRO A C 1
ATOM 746 O O . PRO A 1 95 ? 26.017 8.432 -30.903 1.00 36.53 95 PRO A O 1
ATOM 749 N N . SER A 1 96 ? 26.229 6.268 -31.359 1.00 35.41 96 SER A N 1
ATOM 750 C CA . SER A 1 96 ? 25.229 5.654 -30.537 1.00 35.41 96 SER A CA 1
ATOM 751 C C . SER A 1 96 ? 25.932 5.302 -29.238 1.00 35.41 96 SER A C 1
ATOM 753 O O . SER A 1 96 ? 26.787 4.418 -29.146 1.00 35.41 96 SER A O 1
ATOM 755 N N . ILE A 1 97 ? 25.595 6.065 -28.210 1.00 42.31 97 ILE A N 1
ATOM 756 C CA . ILE A 1 97 ? 25.820 5.668 -26.831 1.00 42.31 97 ILE A CA 1
ATOM 757 C C . ILE A 1 97 ? 24.972 4.409 -26.605 1.00 42.31 97 ILE A C 1
ATOM 759 O O . ILE A 1 97 ? 23.768 4.503 -26.386 1.00 42.31 97 ILE A O 1
ATOM 763 N N . GLY A 1 98 ? 25.593 3.236 -26.688 1.00 45.06 98 GLY A N 1
ATOM 764 C CA . GLY A 1 98 ? 24.957 1.963 -26.358 1.00 45.06 98 GLY A CA 1
ATOM 765 C C . GLY A 1 98 ? 25.423 0.849 -27.279 1.00 45.06 98 GLY A C 1
ATOM 766 O O . GLY A 1 98 ? 25.182 0.936 -28.473 1.00 45.06 98 GLY A O 1
ATOM 767 N N . ASP A 1 99 ? 26.137 -0.124 -26.697 1.00 39.53 99 ASP A N 1
ATOM 768 C CA . ASP A 1 99 ? 26.214 -1.553 -27.090 1.00 39.53 99 ASP A CA 1
ATOM 769 C C . ASP A 1 99 ? 27.548 -2.224 -26.715 1.00 39.53 99 ASP A C 1
ATOM 771 O O . ASP A 1 99 ? 27.711 -3.428 -26.906 1.00 39.53 99 ASP A O 1
ATOM 775 N N . ASN A 1 100 ? 28.481 -1.500 -26.084 1.00 40.81 100 ASN A N 1
ATOM 776 C CA . ASN A 1 100 ? 29.635 -2.121 -25.426 1.00 40.81 100 ASN A CA 1
ATOM 777 C C . ASN A 1 100 ? 29.844 -1.583 -24.003 1.00 40.81 100 ASN A C 1
ATOM 779 O O . ASN A 1 100 ? 30.810 -0.875 -23.724 1.00 40.81 100 ASN A O 1
ATOM 783 N N . MET A 1 101 ? 28.899 -1.882 -23.106 1.00 50.25 101 MET A N 1
ATOM 784 C CA . MET A 1 101 ? 29.099 -1.723 -21.663 1.00 50.25 101 MET A CA 1
ATOM 785 C C . MET A 1 101 ? 29.145 -3.100 -20.987 1.00 50.25 101 MET A C 1
ATOM 787 O O . MET A 1 101 ? 28.408 -3.999 -21.403 1.00 50.25 101 MET A O 1
ATOM 791 N N . PRO A 1 102 ? 29.990 -3.276 -19.956 1.00 51.31 102 PRO A N 1
ATOM 792 C CA . PRO A 1 102 ? 30.041 -4.509 -19.179 1.00 51.31 102 PRO A CA 1
ATOM 793 C C . PRO A 1 102 ? 28.679 -4.810 -18.521 1.00 51.31 102 PRO A C 1
ATOM 795 O O . PRO A 1 102 ? 27.869 -3.892 -18.325 1.00 51.31 102 PRO A O 1
ATOM 798 N N . PRO A 1 103 ? 28.402 -6.087 -18.188 1.00 57.19 103 PRO A N 1
ATOM 799 C CA . PRO A 1 103 ? 27.186 -6.458 -17.471 1.00 57.19 103 PRO A CA 1
ATOM 800 C C . PRO A 1 103 ? 27.050 -5.660 -16.168 1.00 57.19 103 PRO A C 1
ATOM 802 O O . PRO A 1 103 ? 28.031 -5.145 -15.629 1.00 57.19 103 PRO A O 1
ATOM 805 N N . ALA A 1 104 ? 25.813 -5.551 -15.676 1.00 59.22 104 ALA A N 1
ATOM 806 C CA . ALA A 1 104 ? 25.564 -4.988 -14.355 1.00 59.22 104 ALA A CA 1
ATOM 807 C C . ALA A 1 104 ? 26.419 -5.737 -13.320 1.00 59.22 104 ALA A C 1
ATOM 809 O O . ALA A 1 104 ? 26.368 -6.967 -13.262 1.00 59.22 104 ALA A O 1
ATOM 810 N N . ASP A 1 105 ? 27.234 -4.996 -12.572 1.00 57.69 105 ASP A N 1
ATOM 811 C CA . ASP A 1 105 ? 28.079 -5.569 -11.527 1.00 57.69 105 ASP A CA 1
ATOM 812 C C . ASP A 1 105 ? 27.210 -5.951 -10.315 1.00 57.69 105 ASP A C 1
ATOM 814 O O . ASP A 1 105 ? 26.133 -5.392 -10.109 1.00 57.69 105 ASP A O 1
ATOM 818 N N . ASP A 1 106 ? 27.652 -6.919 -9.520 1.00 62.81 106 ASP A N 1
ATOM 819 C CA . ASP A 1 106 ? 26.974 -7.306 -8.279 1.00 62.81 106 ASP A CA 1
ATOM 820 C C . ASP A 1 106 ? 27.470 -6.498 -7.068 1.00 62.81 106 ASP A C 1
ATOM 822 O O . ASP A 1 106 ? 26.926 -6.643 -5.962 1.00 62.81 106 ASP A O 1
ATOM 826 N N . ASP A 1 107 ? 28.492 -5.667 -7.279 1.00 82.19 107 ASP A N 1
ATOM 827 C CA . ASP A 1 107 ? 29.002 -4.698 -6.324 1.00 82.19 107 ASP A CA 1
ATOM 828 C C . ASP A 1 107 ? 28.187 -3.387 -6.318 1.00 82.19 107 ASP A C 1
ATOM 830 O O . ASP A 1 107 ? 27.768 -2.856 -7.351 1.00 82.19 107 ASP A O 1
ATOM 834 N N . ILE A 1 108 ? 27.935 -2.856 -5.118 1.00 82.38 108 ILE A N 1
ATOM 835 C CA . ILE A 1 108 ? 27.087 -1.673 -4.919 1.00 82.38 108 ILE A CA 1
ATOM 836 C C . ILE A 1 108 ? 27.737 -0.380 -5.427 1.00 82.38 108 ILE A C 1
ATOM 838 O O . ILE A 1 108 ? 27.016 0.524 -5.857 1.00 82.38 108 ILE A O 1
ATOM 842 N N . GLU A 1 109 ? 29.064 -0.272 -5.364 1.00 82.25 109 GLU A N 1
ATOM 843 C CA . GLU A 1 109 ? 29.807 0.896 -5.836 1.00 82.25 109 GLU A CA 1
ATOM 844 C C . GLU A 1 109 ? 29.854 0.876 -7.363 1.00 82.25 109 GLU A C 1
ATOM 846 O O . GLU A 1 109 ? 29.454 1.848 -8.002 1.00 82.25 109 GLU A O 1
ATOM 851 N N . ALA A 1 110 ? 30.153 -0.279 -7.957 1.00 77.69 110 ALA A N 1
ATOM 852 C CA . ALA A 1 110 ? 30.116 -0.443 -9.407 1.00 77.69 110 ALA A CA 1
ATOM 853 C C . ALA A 1 110 ? 28.711 -0.203 -10.005 1.00 77.69 110 ALA A C 1
ATOM 855 O O . ALA A 1 110 ? 28.581 0.462 -11.037 1.00 77.69 110 ALA A O 1
ATOM 856 N N . LEU A 1 111 ? 27.632 -0.672 -9.361 1.00 84.25 111 LEU A N 1
ATOM 857 C CA . LEU A 1 111 ? 26.260 -0.358 -9.795 1.00 84.25 111 LEU A CA 1
ATOM 858 C C . LEU A 1 111 ? 25.938 1.131 -9.692 1.00 84.25 111 LEU A C 1
ATOM 860 O O . LEU A 1 111 ? 25.242 1.665 -10.560 1.00 84.25 111 LEU A O 1
ATOM 864 N N . ARG A 1 112 ? 26.419 1.804 -8.642 1.00 84.38 112 ARG A N 1
ATOM 865 C CA . ARG A 1 112 ? 26.238 3.249 -8.480 1.00 84.38 112 ARG A CA 1
ATOM 866 C C . ARG A 1 112 ? 26.892 3.994 -9.635 1.00 84.38 112 ARG A C 1
ATOM 868 O O . ARG A 1 112 ? 26.203 4.771 -10.292 1.00 84.38 112 ARG A O 1
ATOM 875 N N . ASP A 1 113 ? 28.148 3.688 -9.935 1.00 80.44 113 ASP A N 1
ATOM 876 C CA . ASP A 1 113 ? 28.902 4.341 -11.006 1.00 80.44 113 ASP A CA 1
ATOM 877 C C . ASP A 1 113 ? 28.242 4.119 -12.376 1.00 80.44 113 ASP A C 1
ATOM 879 O O . ASP A 1 113 ? 28.080 5.053 -13.168 1.00 80.44 113 ASP A O 1
ATOM 883 N N . GLN A 1 114 ? 27.769 2.897 -12.649 1.00 80.50 114 GLN A N 1
ATOM 884 C CA . GLN A 1 114 ? 27.039 2.586 -13.882 1.00 80.50 114 GLN A CA 1
ATOM 885 C C . GLN A 1 114 ? 25.713 3.359 -13.993 1.00 80.50 114 GLN A C 1
ATOM 887 O O . GLN A 1 114 ? 25.366 3.835 -15.078 1.00 80.50 114 GLN A O 1
ATOM 892 N N . ILE A 1 115 ? 24.969 3.506 -12.890 1.00 85.94 115 ILE A N 1
ATOM 893 C CA . ILE A 1 115 ? 23.722 4.285 -12.852 1.00 85.94 115 ILE A CA 1
ATOM 894 C C . ILE A 1 115 ? 24.008 5.772 -13.046 1.00 85.94 115 ILE A C 1
ATOM 896 O O . ILE A 1 115 ? 23.303 6.424 -13.814 1.00 85.94 115 ILE A O 1
ATOM 900 N N . GLU A 1 116 ? 25.020 6.315 -12.373 1.00 84.38 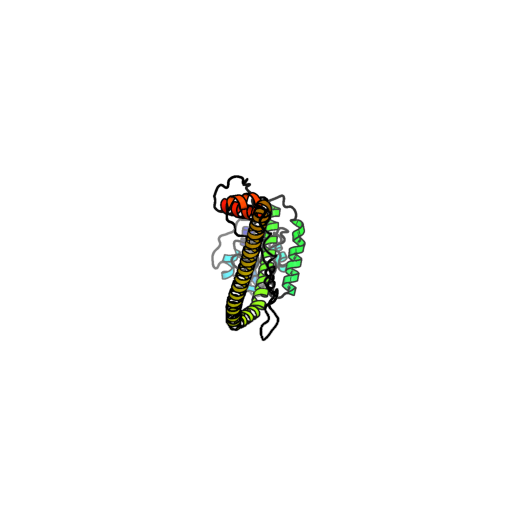116 GLU A N 1
ATOM 901 C CA . GLU A 1 116 ? 25.403 7.723 -12.492 1.00 84.38 116 GLU A CA 1
ATOM 902 C C . GLU A 1 116 ? 25.838 8.061 -13.920 1.00 84.38 116 GLU A C 1
ATOM 904 O O . GLU A 1 116 ? 25.349 9.037 -14.496 1.00 84.38 116 GLU A O 1
ATOM 909 N N . SER A 1 117 ? 26.653 7.198 -14.530 1.00 81.25 117 SER A N 1
ATOM 910 C CA . SER A 1 117 ? 27.066 7.322 -15.929 1.00 81.25 117 SER A CA 1
ATOM 911 C C . SER A 1 117 ? 25.870 7.307 -16.889 1.00 81.25 117 SER A C 1
ATOM 913 O O . SER A 1 117 ? 25.728 8.209 -17.717 1.00 81.25 117 SER A O 1
ATOM 915 N N . ALA A 1 118 ? 24.950 6.345 -16.747 1.00 80.75 118 ALA A N 1
ATOM 916 C CA . ALA A 1 118 ? 23.752 6.282 -17.586 1.00 80.75 118 ALA A CA 1
ATOM 917 C C . ALA A 1 118 ? 22.824 7.493 -17.361 1.00 80.75 118 ALA A C 1
ATOM 919 O O . ALA A 1 118 ? 22.275 8.063 -18.305 1.00 80.75 118 ALA A O 1
ATOM 920 N N . LYS A 1 119 ? 22.669 7.938 -16.111 1.00 87.38 119 LYS A N 1
ATOM 921 C CA . LYS A 1 119 ? 21.810 9.073 -15.751 1.00 87.38 119 LYS A CA 1
ATOM 922 C C . LYS A 1 119 ? 22.315 10.393 -16.333 1.00 87.38 119 LYS A C 1
ATOM 924 O O . LYS A 1 119 ? 21.486 11.237 -16.675 1.00 87.38 119 LYS A O 1
ATOM 929 N N . ALA A 1 120 ? 23.628 10.573 -16.486 1.00 84.81 120 ALA A N 1
ATOM 930 C CA . ALA A 1 120 ? 24.205 11.787 -17.063 1.00 84.81 120 ALA A CA 1
ATOM 931 C C . ALA A 1 120 ? 23.660 12.093 -18.475 1.00 84.81 120 ALA A C 1
ATOM 933 O O . ALA A 1 120 ? 23.468 13.256 -18.822 1.00 84.81 120 ALA A O 1
ATOM 934 N N . GLY A 1 121 ? 23.330 11.059 -19.260 1.00 77.81 121 GLY A N 1
ATOM 935 C CA . GLY A 1 121 ? 22.740 11.203 -20.596 1.00 77.81 121 GLY A CA 1
ATOM 936 C C . GLY A 1 121 ? 21.229 11.469 -20.620 1.00 77.81 121 GLY A C 1
ATOM 937 O O . GLY A 1 121 ? 20.694 11.813 -21.670 1.00 77.81 121 GLY A O 1
ATOM 938 N N . ALA A 1 122 ? 20.518 11.337 -19.494 1.00 85.06 122 ALA A N 1
ATOM 939 C CA . ALA A 1 122 ? 19.054 11.410 -19.471 1.00 85.06 122 ALA A CA 1
ATOM 940 C C . ALA A 1 122 ? 18.514 12.815 -19.788 1.00 85.06 122 ALA A C 1
ATOM 942 O O . ALA A 1 122 ? 17.454 12.946 -20.398 1.00 85.06 122 ALA A O 1
ATOM 943 N N . GLY A 1 123 ? 19.255 13.866 -19.416 1.00 85.75 123 GLY A N 1
ATOM 944 C CA . GLY A 1 123 ? 18.855 15.254 -19.667 1.00 85.75 123 GLY A CA 1
ATOM 945 C C . GLY A 1 123 ? 18.738 15.604 -21.155 1.00 85.75 123 GLY A C 1
ATOM 946 O O . GLY A 1 123 ? 17.946 16.472 -21.510 1.00 85.75 123 GLY A O 1
ATOM 947 N N . ALA A 1 124 ? 19.457 14.890 -22.029 1.00 85.50 124 ALA A N 1
ATOM 948 C CA . ALA A 1 124 ? 19.396 15.087 -23.477 1.00 85.50 124 ALA A CA 1
ATOM 949 C C . ALA A 1 124 ? 18.040 14.685 -24.093 1.00 85.50 124 ALA A C 1
ATOM 951 O O . ALA A 1 124 ? 17.743 15.083 -25.213 1.00 85.50 124 ALA A O 1
ATOM 952 N N . TYR A 1 125 ? 17.210 13.934 -23.361 1.00 89.56 125 TYR A N 1
ATOM 953 C CA . TYR A 1 125 ? 15.917 13.422 -23.825 1.00 89.56 125 TYR A CA 1
ATOM 954 C C . TYR A 1 125 ? 14.724 14.068 -23.101 1.00 89.56 125 TYR A C 1
ATOM 956 O O . TYR A 1 125 ? 13.658 13.463 -23.002 1.00 89.56 125 TYR A O 1
ATOM 964 N N . ALA A 1 126 ? 14.896 15.286 -22.569 1.00 89.56 126 ALA A N 1
ATOM 965 C CA . ALA A 1 126 ? 13.823 16.027 -21.899 1.00 89.56 126 ALA A CA 1
ATOM 966 C C . ALA A 1 126 ? 12.654 16.371 -22.843 1.00 89.56 126 ALA A C 1
ATOM 968 O O . ALA A 1 126 ? 11.502 16.406 -22.416 1.00 89.56 126 ALA A O 1
ATOM 969 N N . GLU A 1 127 ? 12.949 16.593 -24.124 1.00 92.38 127 GLU A N 1
ATOM 970 C CA . GLU A 1 127 ? 11.968 16.787 -25.188 1.00 92.38 127 GLU A CA 1
ATOM 971 C C . GLU A 1 127 ? 12.392 15.939 -26.396 1.00 92.38 127 GLU A C 1
ATOM 973 O O . GLU A 1 127 ? 13.531 16.032 -26.850 1.00 92.38 127 GLU A O 1
ATOM 978 N N . ILE A 1 128 ? 11.492 15.096 -26.907 1.00 91.50 128 ILE A N 1
ATOM 979 C CA . ILE A 1 128 ? 11.751 14.190 -28.034 1.00 91.50 128 ILE A CA 1
ATOM 980 C C . ILE A 1 128 ? 10.833 14.606 -29.180 1.00 91.50 128 ILE A C 1
ATOM 982 O O . ILE A 1 128 ? 9.612 14.565 -29.032 1.00 91.50 128 ILE A O 1
ATOM 986 N N . LYS A 1 129 ? 11.418 15.034 -30.304 1.00 92.00 129 LYS A N 1
ATOM 987 C CA . LYS A 1 129 ? 10.679 15.576 -31.463 1.00 92.00 129 LYS A CA 1
ATOM 988 C C . LYS A 1 129 ? 10.674 14.654 -32.677 1.00 92.00 129 LYS A C 1
ATOM 990 O O . LYS A 1 129 ? 9.912 14.896 -33.606 1.00 92.00 129 LYS A O 1
ATOM 995 N N . ASP A 1 130 ? 11.517 13.629 -32.675 1.00 92.44 130 ASP A N 1
ATOM 996 C CA . ASP A 1 130 ? 11.725 12.734 -33.806 1.00 92.44 130 ASP A CA 1
ATOM 997 C C . ASP A 1 130 ? 11.929 11.278 -33.361 1.00 92.44 130 ASP A C 1
ATOM 999 O O . ASP A 1 130 ? 12.343 10.995 -32.230 1.00 92.44 130 ASP A O 1
ATOM 1003 N N . ASP A 1 131 ? 11.644 10.355 -34.281 1.00 85.50 131 ASP A N 1
ATOM 1004 C CA . ASP A 1 131 ? 11.668 8.912 -34.032 1.00 85.50 131 ASP A CA 1
ATOM 1005 C C . ASP A 1 131 ? 13.081 8.366 -33.777 1.00 85.50 131 ASP A C 1
ATOM 1007 O O . ASP A 1 131 ? 13.238 7.383 -33.050 1.00 85.50 131 ASP A O 1
ATOM 1011 N N . GLU A 1 132 ? 14.127 8.987 -34.328 1.00 82.44 132 GLU A N 1
ATOM 1012 C CA . GLU A 1 132 ? 15.509 8.545 -34.107 1.00 82.44 132 GLU A CA 1
ATOM 1013 C C . GLU A 1 132 ? 15.970 8.884 -32.686 1.00 82.44 132 GLU A C 1
ATOM 1015 O O . GLU A 1 132 ? 16.515 8.031 -31.975 1.00 82.44 132 GLU A O 1
ATOM 1020 N N . THR A 1 133 ? 15.662 10.092 -32.213 1.00 83.06 133 THR A N 1
ATOM 1021 C CA . THR A 1 133 ? 15.848 10.482 -30.812 1.00 83.06 133 THR A CA 1
ATOM 1022 C C . THR A 1 133 ? 14.990 9.621 -29.882 1.00 83.06 133 THR A C 1
ATOM 1024 O O . THR A 1 133 ? 15.466 9.217 -28.819 1.00 83.06 133 THR A O 1
ATOM 1027 N N . ALA A 1 134 ? 13.766 9.254 -30.285 1.00 82.19 134 ALA A N 1
ATOM 1028 C CA . ALA A 1 134 ? 12.908 8.354 -29.511 1.00 82.19 134 ALA A CA 1
ATOM 1029 C C . ALA A 1 134 ? 13.520 6.952 -29.342 1.00 82.19 134 ALA A C 1
ATOM 1031 O O . ALA A 1 134 ? 13.521 6.409 -28.234 1.00 82.19 134 ALA A O 1
ATOM 1032 N N . LYS A 1 135 ? 14.096 6.375 -30.406 1.00 85.00 135 LYS A N 1
ATOM 1033 C CA . LYS A 1 135 ? 14.803 5.082 -30.345 1.00 85.00 135 LYS A CA 1
ATOM 1034 C C . LYS A 1 135 ? 15.998 5.144 -29.392 1.00 85.00 135 LYS A C 1
ATOM 1036 O O . LYS A 1 135 ? 16.137 4.276 -28.531 1.00 85.00 135 LYS A O 1
ATOM 1041 N N . LYS A 1 136 ? 16.820 6.195 -29.486 1.00 80.81 136 LYS A N 1
ATOM 1042 C CA . LYS A 1 136 ? 17.979 6.407 -28.597 1.00 80.81 136 LYS A CA 1
ATOM 1043 C C . LYS A 1 136 ? 17.556 6.583 -27.132 1.00 80.81 136 LYS A C 1
ATOM 1045 O O . LYS A 1 136 ? 18.131 5.951 -26.242 1.00 80.81 136 LYS A O 1
ATOM 1050 N N . ALA A 1 137 ? 16.502 7.361 -26.883 1.00 85.75 137 ALA A N 1
ATOM 1051 C CA . ALA A 1 137 ? 15.920 7.529 -25.553 1.00 85.75 137 ALA A CA 1
ATOM 1052 C C . ALA A 1 137 ? 15.416 6.196 -24.976 1.00 85.75 137 ALA A C 1
ATOM 1054 O O . ALA A 1 137 ? 15.658 5.890 -23.806 1.00 85.75 137 ALA A O 1
ATOM 1055 N N . GLN A 1 138 ? 14.757 5.371 -25.796 1.00 88.38 138 GLN A N 1
ATOM 1056 C CA . GLN A 1 138 ? 14.266 4.057 -25.383 1.00 88.38 138 GLN A CA 1
ATOM 1057 C C . GLN A 1 138 ? 15.410 3.089 -25.035 1.00 88.38 138 GLN A C 1
ATOM 1059 O O . GLN A 1 138 ? 15.281 2.325 -24.072 1.00 88.38 138 GLN A O 1
ATOM 1064 N N . SER A 1 139 ? 16.540 3.137 -25.746 1.00 85.38 139 SER A N 1
ATOM 1065 C CA . SER A 1 139 ? 17.740 2.363 -25.393 1.00 85.38 139 SER A CA 1
ATOM 1066 C C . SER A 1 139 ? 18.299 2.778 -24.031 1.00 85.38 139 SER A C 1
ATOM 1068 O O . SER A 1 139 ? 18.503 1.926 -23.162 1.00 85.38 139 SER A O 1
ATOM 1070 N N . LEU A 1 140 ? 18.455 4.086 -23.787 1.00 84.38 140 LEU A N 1
ATOM 1071 C CA . LEU A 1 140 ? 18.926 4.583 -22.490 1.00 84.38 140 LEU A CA 1
ATOM 1072 C C . LEU A 1 140 ? 17.959 4.220 -21.352 1.00 84.38 140 LEU A C 1
ATOM 1074 O O . LEU A 1 140 ? 18.383 3.747 -20.295 1.00 84.38 140 LEU A O 1
ATOM 1078 N N . ARG A 1 141 ? 16.650 4.377 -21.581 1.00 90.31 141 ARG A N 1
ATOM 1079 C CA . ARG A 1 141 ? 15.603 3.963 -20.638 1.00 90.31 141 ARG A CA 1
ATOM 1080 C C . ARG A 1 141 ? 15.704 2.475 -20.306 1.00 90.31 141 ARG A C 1
ATOM 1082 O O . ARG A 1 141 ? 15.594 2.097 -19.141 1.00 90.31 141 ARG A O 1
ATOM 1089 N N . SER A 1 142 ? 15.925 1.629 -21.310 1.00 88.06 142 SER A N 1
ATOM 1090 C CA . SER A 1 142 ? 16.065 0.182 -21.119 1.00 88.06 142 SER A CA 1
ATOM 1091 C C . SER A 1 142 ? 17.277 -0.152 -20.248 1.00 88.06 142 SER A C 1
ATOM 1093 O O . SER A 1 142 ? 17.149 -0.956 -19.325 1.00 88.06 142 SER A O 1
ATOM 1095 N N . ARG A 1 143 ? 18.412 0.531 -20.454 1.00 83.38 143 ARG A N 1
ATOM 1096 C CA . ARG A 1 143 ? 19.611 0.368 -19.619 1.00 83.38 143 ARG A CA 1
ATOM 1097 C C . ARG A 1 143 ? 19.383 0.801 -18.172 1.00 83.38 143 ARG A C 1
ATOM 1099 O O . ARG A 1 143 ? 19.744 0.074 -17.250 1.00 83.38 143 ARG A O 1
ATOM 1106 N N . LEU A 1 144 ? 18.751 1.953 -17.954 1.00 87.81 144 LEU A N 1
ATOM 1107 C CA . LEU A 1 144 ? 18.413 2.420 -16.605 1.00 87.81 144 LEU A CA 1
ATOM 1108 C C . LEU A 1 144 ? 17.488 1.429 -15.883 1.00 87.81 144 LEU A C 1
ATOM 1110 O O . LEU A 1 144 ? 17.689 1.140 -14.705 1.00 87.81 144 LEU A O 1
ATOM 1114 N N . ASN A 1 145 ? 16.517 0.856 -16.599 1.00 90.62 145 ASN A N 1
ATOM 1115 C CA . ASN A 1 145 ? 15.628 -0.169 -16.056 1.00 90.62 145 ASN A CA 1
ATOM 1116 C C . ASN A 1 145 ? 16.363 -1.475 -15.723 1.00 90.62 145 ASN A C 1
ATOM 1118 O O . ASN A 1 145 ? 16.051 -2.108 -14.716 1.00 90.62 145 ASN A O 1
ATOM 1122 N N . GLU A 1 146 ? 17.324 -1.896 -16.544 1.00 87.69 146 GLU A N 1
ATOM 1123 C CA . GLU A 1 146 ? 18.167 -3.064 -16.269 1.00 87.69 146 GLU A CA 1
ATOM 1124 C C . GLU A 1 146 ? 18.986 -2.868 -14.986 1.00 87.69 146 GLU A C 1
ATOM 1126 O O . GLU A 1 146 ? 18.927 -3.707 -14.086 1.00 87.69 146 GLU A O 1
ATOM 1131 N N . LEU A 1 147 ? 19.673 -1.728 -14.862 1.00 86.31 147 LEU A N 1
ATOM 1132 C CA . LEU A 1 147 ? 20.459 -1.377 -13.676 1.00 86.31 147 LEU A CA 1
ATOM 1133 C C . LEU A 1 147 ? 19.586 -1.299 -12.417 1.00 86.31 147 LEU A C 1
ATOM 1135 O O . LEU A 1 147 ? 19.949 -1.836 -11.370 1.00 86.31 147 LEU A O 1
ATOM 1139 N N . ALA A 1 148 ? 18.397 -0.698 -12.525 1.00 91.62 148 ALA A N 1
ATOM 1140 C CA . ALA A 1 148 ? 17.434 -0.650 -11.429 1.00 91.62 148 ALA A CA 1
ATOM 1141 C C . ALA A 1 148 ? 16.987 -2.055 -10.989 1.00 91.62 148 ALA A C 1
ATOM 1143 O O . ALA A 1 148 ? 16.913 -2.334 -9.791 1.00 91.62 148 ALA A O 1
ATOM 1144 N N . ARG A 1 149 ? 16.725 -2.962 -11.940 1.00 90.25 149 ARG A N 1
ATOM 1145 C CA . ARG A 1 149 ? 16.366 -4.361 -11.650 1.00 90.25 149 ARG A CA 1
ATOM 1146 C C . ARG A 1 149 ? 17.520 -5.127 -11.004 1.00 90.25 149 ARG A C 1
ATOM 1148 O O . ARG A 1 149 ? 17.269 -5.900 -10.083 1.00 90.25 149 ARG A O 1
ATOM 1155 N N . ALA A 1 150 ? 18.758 -4.919 -11.452 1.00 85.94 150 ALA A N 1
ATOM 1156 C CA . ALA A 1 150 ? 19.940 -5.539 -10.853 1.00 85.94 150 ALA A CA 1
ATOM 1157 C C . ALA A 1 150 ? 20.111 -5.109 -9.386 1.00 85.94 150 ALA A C 1
ATOM 1159 O O . ALA A 1 150 ? 20.207 -5.957 -8.494 1.00 85.94 150 ALA A O 1
ATOM 1160 N N . ALA A 1 151 ? 20.023 -3.801 -9.123 1.00 88.19 151 ALA A N 1
ATOM 1161 C CA . ALA A 1 151 ? 20.080 -3.251 -7.773 1.00 88.19 151 ALA A CA 1
ATOM 1162 C C . ALA A 1 151 ? 18.944 -3.781 -6.877 1.00 88.19 151 ALA A C 1
ATOM 1164 O O . ALA A 1 151 ? 19.191 -4.195 -5.741 1.00 88.19 151 ALA A O 1
ATOM 1165 N N . ASP A 1 152 ? 17.704 -3.825 -7.381 1.00 94.06 152 ASP A N 1
ATOM 1166 C CA . ASP A 1 152 ? 16.567 -4.351 -6.619 1.00 94.06 152 ASP A CA 1
ATOM 1167 C C . ASP A 1 152 ? 16.709 -5.846 -6.320 1.00 94.06 152 ASP A C 1
ATOM 1169 O O . ASP A 1 152 ? 16.488 -6.266 -5.185 1.00 94.06 152 ASP A O 1
ATOM 1173 N N . LYS A 1 153 ? 17.160 -6.645 -7.294 1.00 90.44 153 LYS A N 1
ATOM 1174 C CA . LYS A 1 153 ? 17.420 -8.077 -7.110 1.00 90.44 153 LYS A CA 1
ATOM 1175 C C . LYS A 1 153 ? 18.451 -8.316 -6.008 1.00 90.44 153 LYS A C 1
ATOM 1177 O O . LYS A 1 153 ? 18.224 -9.159 -5.139 1.00 90.44 153 LYS A O 1
ATOM 1182 N N . LYS A 1 154 ? 19.557 -7.565 -6.003 1.00 88.50 154 LYS A N 1
ATOM 1183 C CA . LYS A 1 154 ? 20.592 -7.679 -4.966 1.00 88.50 154 LYS A CA 1
ATOM 1184 C C . LYS A 1 154 ? 20.056 -7.271 -3.596 1.00 88.50 154 LYS A C 1
ATOM 1186 O O . LYS A 1 154 ? 20.214 -8.016 -2.629 1.00 88.50 154 LYS A O 1
ATOM 1191 N N . ARG A 1 155 ? 19.359 -6.132 -3.519 1.00 93.75 155 ARG A N 1
ATOM 1192 C CA . ARG A 1 155 ? 18.685 -5.666 -2.297 1.00 93.75 155 ARG A CA 1
ATOM 1193 C C . ARG A 1 155 ? 17.716 -6.719 -1.763 1.00 93.75 155 ARG A C 1
ATOM 1195 O O . ARG A 1 155 ? 17.734 -7.007 -0.570 1.00 93.75 155 ARG A O 1
ATOM 1202 N N . ALA A 1 156 ? 16.875 -7.280 -2.628 1.00 93.62 156 ALA A N 1
ATOM 1203 C CA . ALA A 1 156 ? 15.906 -8.305 -2.270 1.00 93.62 156 ALA A CA 1
ATOM 1204 C C . ALA A 1 156 ? 16.607 -9.557 -1.735 1.00 93.62 156 ALA A C 1
ATOM 1206 O O . ALA A 1 156 ? 16.239 -10.019 -0.662 1.00 93.62 156 ALA A O 1
ATOM 1207 N N . ALA A 1 157 ? 17.660 -10.039 -2.403 1.00 90.25 157 ALA A N 1
ATOM 1208 C CA . ALA A 1 157 ? 18.436 -11.195 -1.955 1.00 90.25 157 ALA A CA 1
ATOM 1209 C C . ALA A 1 157 ? 19.072 -10.986 -0.569 1.00 90.25 157 ALA A C 1
ATOM 1211 O O . ALA A 1 157 ? 18.979 -11.865 0.283 1.00 90.25 157 ALA A O 1
ATOM 1212 N N . LEU A 1 158 ? 19.658 -9.809 -0.315 1.00 89.69 158 LEU A N 1
ATOM 1213 C CA . LEU A 1 158 ? 20.229 -9.461 0.993 1.00 89.69 158 LEU A CA 1
ATOM 1214 C C . LEU A 1 158 ? 19.153 -9.329 2.080 1.00 89.69 158 LEU A C 1
ATOM 1216 O O . LEU A 1 158 ? 19.363 -9.717 3.226 1.00 89.69 158 LEU A O 1
ATOM 1220 N N . LYS A 1 159 ? 17.987 -8.782 1.728 1.00 95.88 159 LYS A N 1
ATOM 1221 C CA . LYS A 1 159 ? 16.880 -8.558 2.664 1.00 95.88 159 LYS A CA 1
ATOM 1222 C C . LYS A 1 159 ? 16.091 -9.837 2.968 1.00 95.88 159 LYS A C 1
ATOM 1224 O O . LYS A 1 159 ? 15.522 -9.953 4.053 1.00 95.88 159 LYS A O 1
ATOM 1229 N N . GLN A 1 160 ? 16.050 -10.781 2.033 1.00 94.81 160 GLN A N 1
ATOM 1230 C CA . GLN A 1 160 ? 15.263 -12.008 2.112 1.00 94.81 160 GLN A CA 1
ATOM 1231 C C . GLN A 1 160 ? 15.460 -12.802 3.417 1.00 94.81 160 GLN A C 1
ATOM 1233 O O . GLN A 1 160 ? 14.452 -13.054 4.076 1.00 94.81 160 GLN A O 1
ATOM 1238 N N . PRO A 1 161 ? 16.689 -13.129 3.873 1.00 93.56 161 PRO A N 1
ATOM 1239 C CA . PRO A 1 161 ? 16.867 -13.892 5.112 1.00 93.56 161 PRO A CA 1
ATOM 1240 C C . PRO A 1 161 ? 16.309 -13.170 6.345 1.00 93.56 161 PRO A C 1
ATOM 1242 O O . PRO A 1 161 ? 15.770 -13.809 7.243 1.00 93.56 161 PRO A O 1
ATOM 1245 N N . HIS A 1 162 ? 16.369 -11.837 6.383 1.00 95.38 162 HIS A N 1
ATOM 1246 C CA . HIS A 1 162 ? 15.800 -11.053 7.481 1.00 95.38 162 HIS A CA 1
ATOM 1247 C C . HIS A 1 162 ? 14.272 -11.007 7.433 1.00 95.38 162 HIS A C 1
ATOM 1249 O O . HIS A 1 162 ? 13.624 -11.051 8.476 1.00 95.38 162 HIS A O 1
ATOM 1255 N N . LEU A 1 163 ? 13.685 -10.936 6.234 1.00 96.50 163 LEU A N 1
ATOM 1256 C CA . LEU A 1 163 ? 12.235 -11.037 6.070 1.00 96.50 163 LEU A CA 1
ATOM 1257 C C . LEU A 1 163 ? 11.728 -12.417 6.462 1.00 96.50 163 LEU A C 1
ATOM 1259 O O . LEU A 1 163 ? 10.689 -12.512 7.103 1.00 96.50 163 LEU A O 1
ATOM 1263 N N . ASP A 1 164 ? 12.448 -13.471 6.098 1.00 95.62 164 ASP A N 1
ATOM 1264 C CA . ASP A 1 164 ? 12.053 -14.834 6.433 1.00 95.62 164 ASP A CA 1
ATOM 1265 C C . ASP A 1 164 ? 12.226 -15.111 7.931 1.00 95.62 164 ASP A C 1
ATOM 1267 O O . ASP A 1 164 ? 11.323 -15.674 8.543 1.00 95.62 164 ASP A O 1
ATOM 1271 N N . ALA A 1 165 ? 13.290 -14.603 8.562 1.00 96.06 165 ALA A N 1
ATOM 1272 C CA . ALA A 1 165 ? 13.420 -14.618 10.019 1.00 96.06 165 ALA A CA 1
ATOM 1273 C C . ALA A 1 165 ? 12.272 -13.858 10.709 1.00 96.06 165 ALA A C 1
ATOM 1275 O O . ALA A 1 165 ? 11.675 -14.367 11.656 1.0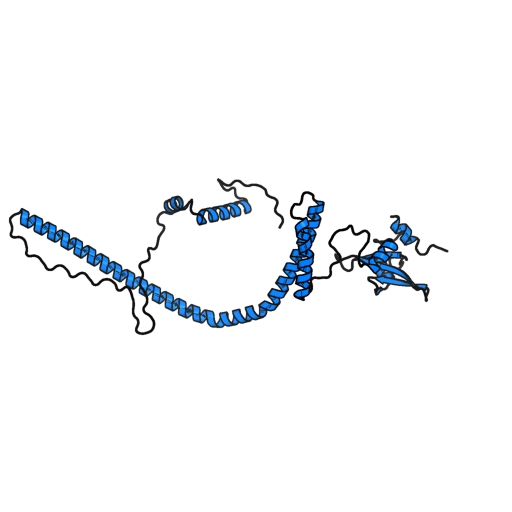0 96.06 165 ALA A O 1
ATOM 1276 N N . GLY A 1 166 ? 11.921 -12.671 10.201 1.00 97.44 166 GLY A N 1
ATOM 1277 C CA . GLY A 1 166 ? 10.784 -11.891 10.690 1.00 97.44 166 GLY A CA 1
ATOM 1278 C C . GLY A 1 166 ? 9.459 -12.643 10.559 1.00 97.44 166 GLY A C 1
ATOM 1279 O O . GLY A 1 166 ? 8.721 -12.736 11.530 1.00 97.44 166 GLY A O 1
ATOM 1280 N N . LYS A 1 167 ? 9.188 -13.262 9.401 1.00 97.62 167 LYS A N 1
ATOM 1281 C CA . LYS A 1 167 ? 7.986 -14.086 9.184 1.00 97.62 167 LYS A CA 1
ATOM 1282 C C . LYS A 1 167 ? 7.912 -15.273 10.136 1.00 97.62 167 LYS A C 1
ATOM 1284 O O . LYS A 1 167 ? 6.814 -15.612 10.560 1.00 97.62 167 LYS A O 1
ATOM 1289 N N . SER A 1 168 ? 9.037 -15.913 10.451 1.00 97.06 168 SER A N 1
ATOM 1290 C CA . SER A 1 168 ? 9.066 -17.024 11.408 1.00 97.06 168 SER A CA 1
ATOM 1291 C C . SER A 1 168 ? 8.692 -16.552 12.813 1.00 97.06 168 SER A C 1
ATOM 1293 O O . SER A 1 168 ? 7.809 -17.136 13.434 1.00 97.06 168 SER A O 1
ATOM 1295 N N . ILE A 1 169 ? 9.288 -15.445 13.273 1.00 97.38 169 ILE A N 1
ATOM 1296 C CA . ILE A 1 169 ? 8.947 -14.826 14.564 1.00 97.38 169 ILE A CA 1
ATOM 1297 C C . ILE A 1 169 ? 7.468 -14.422 14.581 1.00 97.38 169 ILE A C 1
ATOM 1299 O O . ILE A 1 169 ? 6.727 -14.788 15.491 1.00 97.38 169 ILE A O 1
ATOM 1303 N N . ASP A 1 170 ? 7.008 -13.715 13.551 1.00 97.56 170 ASP A N 1
ATOM 1304 C CA . ASP A 1 170 ? 5.609 -13.315 13.439 1.00 97.56 170 ASP A CA 1
ATOM 1305 C C . ASP A 1 170 ? 4.685 -14.540 13.411 1.00 97.56 170 ASP A C 1
ATOM 1307 O O . ASP A 1 170 ? 3.628 -14.529 14.036 1.00 97.56 170 ASP A O 1
ATOM 1311 N N . GLY A 1 171 ? 5.086 -15.622 12.745 1.00 98.00 171 GLY A N 1
ATOM 1312 C CA . GLY A 1 171 ? 4.341 -16.876 12.686 1.00 98.00 171 GLY A CA 1
ATOM 1313 C C . GLY A 1 171 ? 4.101 -17.504 14.060 1.00 98.00 171 GLY A C 1
ATOM 1314 O O . GLY A 1 171 ? 3.006 -18.002 14.313 1.00 98.00 171 GLY A O 1
ATOM 1315 N N . GLU A 1 172 ? 5.082 -17.439 14.960 1.00 96.62 172 GLU A N 1
ATOM 1316 C CA . GLU A 1 172 ? 4.965 -17.964 16.326 1.00 96.62 172 GLU A CA 1
ATOM 1317 C C . GLU A 1 172 ? 4.140 -17.045 17.238 1.00 96.62 172 GLU A C 1
ATOM 1319 O O . GLU A 1 172 ? 3.290 -17.506 18.005 1.00 96.62 172 GLU A O 1
ATOM 1324 N N . TRP A 1 173 ? 4.357 -15.732 17.149 1.00 97.62 173 TRP A N 1
ATOM 1325 C CA . TRP A 1 173 ? 3.833 -14.782 18.133 1.00 97.62 173 TRP A CA 1
ATOM 1326 C C . TRP A 1 173 ? 2.513 -14.130 17.724 1.00 97.62 173 TRP A C 1
ATOM 1328 O O . TRP A 1 173 ? 1.652 -13.889 18.577 1.00 97.62 173 TRP A O 1
ATOM 1338 N N . MET A 1 174 ? 2.298 -13.869 16.433 1.00 97.69 174 MET A N 1
ATOM 1339 C CA . MET A 1 174 ? 1.077 -13.209 15.963 1.00 97.69 174 MET A CA 1
ATOM 1340 C C . MET A 1 174 ? -0.204 -13.992 16.264 1.00 97.69 174 MET A C 1
ATOM 1342 O O . MET A 1 174 ? -1.201 -13.339 16.579 1.00 97.69 174 MET A O 1
ATOM 1346 N N . PRO A 1 175 ? -0.240 -15.340 16.242 1.00 98.12 175 PRO A N 1
ATOM 1347 C CA . PRO A 1 175 ? -1.414 -16.082 16.694 1.00 98.12 175 PRO A CA 1
ATOM 1348 C C . PRO A 1 175 ? -1.764 -15.809 18.161 1.00 98.12 175 PRO A C 1
ATOM 1350 O O . PRO A 1 175 ? -2.934 -15.582 18.468 1.00 98.12 175 PRO A O 1
ATOM 1353 N N . LEU A 1 176 ? -0.770 -15.752 19.054 1.00 98.00 176 LEU A N 1
ATOM 1354 C CA . LEU A 1 176 ? -0.971 -15.460 20.479 1.00 98.00 176 LEU A CA 1
ATOM 1355 C C . LEU A 1 176 ? -1.460 -14.025 20.687 1.00 98.00 176 LEU A C 1
ATOM 1357 O O . LEU A 1 176 ? -2.455 -13.795 21.379 1.00 98.00 176 LEU A O 1
ATOM 1361 N N . VAL A 1 177 ? -0.805 -13.063 20.030 1.00 97.94 177 VAL A N 1
ATOM 1362 C CA . VAL A 1 177 ? -1.199 -11.648 20.061 1.00 97.94 177 VAL A CA 1
ATOM 1363 C C . VAL A 1 177 ? -2.624 -11.481 19.539 1.00 97.94 177 VAL A C 1
ATOM 1365 O O . VAL A 1 177 ? -3.441 -10.811 20.170 1.00 97.94 177 VAL A O 1
ATOM 1368 N N . LYS A 1 178 ? -2.955 -12.116 18.409 1.00 97.94 178 LYS A N 1
ATOM 1369 C CA . LYS A 1 178 ? -4.287 -12.044 17.806 1.00 97.94 178 LYS A CA 1
ATOM 1370 C C . LYS A 1 178 ? -5.338 -12.706 18.688 1.00 97.94 178 LYS A C 1
ATOM 1372 O O . LYS A 1 178 ? -6.415 -12.134 18.828 1.00 97.94 178 LYS A O 1
ATOM 1377 N N . ALA A 1 179 ? -5.051 -13.856 19.294 1.00 97.44 179 ALA A N 1
ATOM 1378 C CA . ALA A 1 179 ? -5.977 -14.537 20.197 1.00 97.44 179 ALA A CA 1
ATOM 1379 C C . ALA A 1 179 ? -6.294 -13.670 21.425 1.00 97.44 179 ALA A C 1
ATOM 1381 O O . ALA A 1 179 ? -7.464 -13.406 21.707 1.00 97.44 179 ALA A O 1
ATOM 1382 N N . ALA A 1 180 ? -5.259 -13.152 22.094 1.00 97.38 180 ALA A N 1
ATOM 1383 C CA . ALA A 1 180 ? -5.413 -12.272 23.249 1.00 97.38 180 ALA A CA 1
ATOM 1384 C C . ALA A 1 180 ? -6.165 -10.983 22.889 1.00 97.38 180 ALA A C 1
ATOM 1386 O O . ALA A 1 180 ? -7.112 -10.605 23.579 1.00 97.38 180 ALA A O 1
ATOM 1387 N N . LYS A 1 181 ? -5.793 -10.335 21.776 1.00 97.88 181 LYS A N 1
ATOM 1388 C CA . LYS A 1 181 ? -6.458 -9.116 21.305 1.00 97.88 181 LYS A CA 1
ATOM 1389 C C . LYS A 1 181 ? -7.914 -9.368 20.927 1.00 97.88 181 LYS A C 1
ATOM 1391 O O . LYS A 1 181 ? -8.773 -8.600 21.329 1.00 97.88 181 LYS A O 1
ATOM 1396 N N . THR A 1 182 ? -8.207 -10.460 20.224 1.00 97.56 182 THR A N 1
ATOM 1397 C CA . THR A 1 182 ? -9.584 -10.815 19.846 1.00 97.56 182 THR A CA 1
ATOM 1398 C C . THR A 1 182 ? -10.453 -11.004 21.087 1.00 97.56 182 THR A C 1
ATOM 1400 O O . THR A 1 182 ? -11.544 -10.447 21.160 1.00 97.56 182 THR A O 1
ATOM 1403 N N . ALA A 1 183 ? -9.966 -11.738 22.093 1.00 97.38 183 ALA A N 1
ATOM 1404 C CA . ALA A 1 183 ? -10.691 -11.906 23.350 1.00 97.38 183 ALA A CA 1
ATOM 1405 C C . ALA A 1 183 ? -10.891 -10.568 24.087 1.00 97.38 183 ALA A C 1
ATOM 1407 O O . ALA A 1 183 ? -11.989 -10.284 24.568 1.00 97.38 183 ALA A O 1
ATOM 1408 N N . ALA A 1 184 ? -9.858 -9.720 24.135 1.00 95.69 184 ALA A N 1
ATOM 1409 C CA . ALA A 1 184 ? -9.946 -8.390 24.731 1.00 95.69 184 ALA A CA 1
ATOM 1410 C C . ALA A 1 184 ? -10.952 -7.482 23.997 1.00 95.69 184 ALA A C 1
ATOM 1412 O O . ALA A 1 184 ? -11.746 -6.810 24.652 1.00 95.69 184 ALA A O 1
ATOM 1413 N N . ASP A 1 185 ? -10.970 -7.501 22.662 1.00 96.50 185 ASP A N 1
ATOM 1414 C CA . ASP A 1 185 ? -11.891 -6.718 21.831 1.00 96.50 185 ASP A CA 1
ATOM 1415 C C . ASP A 1 185 ? -13.349 -7.178 22.025 1.00 96.50 185 ASP A C 1
ATOM 1417 O O . ASP A 1 185 ? -14.256 -6.347 22.111 1.00 96.50 185 ASP A O 1
ATOM 1421 N N . VAL A 1 186 ? -13.587 -8.487 22.189 1.00 97.06 186 VAL A N 1
ATOM 1422 C CA . VAL A 1 186 ? -14.914 -9.026 22.548 1.00 97.06 186 VAL A CA 1
ATOM 1423 C C . VAL A 1 186 ? -15.379 -8.481 23.901 1.00 97.06 186 VAL A C 1
ATOM 1425 O O . VAL A 1 186 ? -16.511 -8.004 24.022 1.00 97.06 186 VAL A O 1
ATOM 1428 N N . ILE A 1 187 ? -14.505 -8.492 24.914 1.00 96.25 187 ILE A N 1
ATOM 1429 C CA . ILE A 1 187 ? -14.814 -7.935 26.239 1.00 96.25 187 ILE A CA 1
ATOM 1430 C C . ILE A 1 187 ? -15.055 -6.422 26.145 1.00 96.25 187 ILE A C 1
ATOM 1432 O O . ILE A 1 187 ? -16.017 -5.919 26.724 1.00 96.25 187 ILE A O 1
ATOM 1436 N N . ALA A 1 188 ? -14.242 -5.688 25.381 1.00 93.38 188 ALA A N 1
ATOM 1437 C CA . ALA A 1 188 ? -14.414 -4.253 25.163 1.00 93.38 188 ALA A CA 1
ATOM 1438 C C . ALA A 1 188 ? -15.759 -3.921 24.492 1.00 93.38 188 ALA A C 1
ATOM 1440 O O . ALA A 1 188 ? -16.425 -2.953 24.875 1.00 93.38 188 ALA A O 1
ATOM 1441 N N . GLY A 1 189 ? -16.197 -4.745 23.535 1.00 93.00 189 GLY A N 1
ATOM 1442 C CA . GLY A 1 189 ? -17.525 -4.661 22.929 1.00 93.00 189 GLY A CA 1
ATOM 1443 C C . GLY A 1 189 ? -18.645 -4.885 23.949 1.00 93.00 189 GLY A C 1
ATOM 1444 O O . GLY A 1 189 ? -19.594 -4.101 24.008 1.00 93.00 189 GLY A O 1
ATOM 1445 N N . ALA A 1 190 ? -18.512 -5.898 24.810 1.00 94.62 190 ALA A N 1
ATOM 1446 C CA . ALA A 1 190 ? -19.479 -6.171 25.874 1.00 94.62 190 ALA A CA 1
ATOM 1447 C C . ALA A 1 190 ? -19.556 -5.038 26.916 1.00 94.62 190 ALA A C 1
ATOM 1449 O O . ALA A 1 190 ? -20.658 -4.642 27.306 1.00 94.62 190 ALA A O 1
ATOM 1450 N N . LEU A 1 191 ? -18.410 -4.476 27.321 1.00 93.19 191 LEU A N 1
ATOM 1451 C CA . LEU A 1 191 ? -18.339 -3.309 28.209 1.00 93.19 191 LEU A CA 1
ATOM 1452 C C . LEU A 1 191 ? -19.025 -2.096 27.576 1.00 93.19 191 LEU A C 1
ATOM 1454 O O . LEU A 1 191 ? -19.862 -1.457 28.207 1.00 93.19 191 LEU A O 1
ATOM 1458 N N . SER A 1 192 ? -18.747 -1.831 26.300 1.00 92.38 192 SER A N 1
ATOM 1459 C CA . SER A 1 192 ? -19.355 -0.722 25.557 1.00 92.38 192 SER A CA 1
ATOM 1460 C C . SER A 1 192 ? -20.876 -0.888 25.417 1.00 92.38 192 SER A C 1
ATOM 1462 O O . SER A 1 192 ? -21.628 0.073 25.588 1.00 92.38 192 SER A O 1
ATOM 1464 N N . ALA A 1 193 ? -21.361 -2.110 25.172 1.00 92.00 193 ALA A N 1
ATOM 1465 C CA . ALA A 1 193 ? -22.790 -2.423 25.147 1.00 92.00 193 ALA A CA 1
ATOM 1466 C C . ALA A 1 193 ? -23.447 -2.273 26.531 1.00 92.00 193 ALA A C 1
ATOM 1468 O O . ALA A 1 193 ? -24.593 -1.827 26.628 1.00 92.00 193 ALA A O 1
ATOM 1469 N N . HIS A 1 194 ? -22.747 -2.628 27.613 1.00 91.69 194 HIS A N 1
ATOM 1470 C CA . HIS A 1 194 ? -23.223 -2.402 28.977 1.00 91.69 194 HIS A CA 1
ATOM 1471 C C . HIS A 1 194 ? -23.349 -0.909 29.298 1.00 91.69 194 HIS A C 1
ATOM 1473 O O . HIS A 1 194 ? -24.434 -0.478 29.683 1.00 91.69 194 HIS A O 1
ATOM 1479 N N . GLU A 1 195 ? -22.308 -0.113 29.045 1.00 89.81 195 GLU A N 1
ATOM 1480 C CA . GLU A 1 195 ? -22.349 1.339 29.262 1.00 89.81 195 GLU A CA 1
ATOM 1481 C C . GLU A 1 195 ? -23.410 2.020 28.391 1.00 89.81 195 GLU A C 1
ATOM 1483 O O . GLU A 1 195 ? -24.140 2.886 28.865 1.00 89.81 195 GLU A O 1
ATOM 1488 N N . THR A 1 196 ? -23.590 1.570 27.145 1.00 90.44 196 THR A N 1
ATOM 1489 C CA . THR A 1 196 ? -24.676 2.060 26.281 1.00 90.44 196 THR A CA 1
ATOM 1490 C C . THR A 1 196 ? -26.054 1.744 26.870 1.00 90.44 196 THR A C 1
ATOM 1492 O O . THR A 1 196 ? -26.938 2.598 26.845 1.00 90.44 196 THR A O 1
ATOM 1495 N N . ARG A 1 197 ? -26.265 0.536 27.415 1.00 90.75 197 ARG A N 1
ATOM 1496 C CA . ARG A 1 197 ? -27.531 0.173 28.080 1.00 90.75 197 ARG A CA 1
ATOM 1497 C C . ARG A 1 197 ? -27.766 1.003 29.338 1.00 90.75 197 ARG A C 1
ATOM 1499 O O . ARG A 1 197 ? -28.875 1.487 29.524 1.00 90.75 197 ARG A O 1
ATOM 1506 N N . LYS A 1 198 ? -26.730 1.201 30.155 1.00 88.62 198 LYS A N 1
ATOM 1507 C CA . LYS A 1 198 ? -26.788 2.035 31.360 1.00 88.62 198 LYS A CA 1
ATOM 1508 C C . LYS A 1 198 ? -27.137 3.484 31.018 1.00 88.62 198 LYS A C 1
ATOM 1510 O O . LYS A 1 198 ? -28.035 4.046 31.632 1.00 88.62 198 LYS A O 1
ATOM 1515 N N . ALA A 1 199 ? -26.489 4.054 30.001 1.00 86.69 199 ALA A N 1
ATOM 1516 C CA . ALA A 1 199 ? -26.796 5.395 29.515 1.00 86.69 199 ALA A CA 1
ATOM 1517 C C . ALA A 1 199 ? -28.248 5.501 29.025 1.00 86.69 199 ALA A C 1
ATOM 1519 O O . ALA A 1 199 ? -28.967 6.394 29.452 1.00 86.69 199 ALA A O 1
ATOM 1520 N N . ARG A 1 200 ? -28.724 4.545 28.214 1.00 87.06 200 ARG A N 1
ATOM 1521 C CA . ARG A 1 200 ? -30.122 4.524 27.743 1.00 87.06 200 ARG A CA 1
ATOM 1522 C C . ARG A 1 200 ? -31.136 4.421 28.883 1.00 87.06 200 ARG A C 1
ATOM 1524 O O . ARG A 1 200 ? -32.145 5.111 28.835 1.00 87.06 200 ARG A O 1
ATOM 1531 N N . ALA A 1 201 ? -30.872 3.583 29.886 1.00 86.69 201 ALA A N 1
ATOM 1532 C CA . ALA A 1 201 ? -31.746 3.439 31.048 1.00 86.69 201 ALA A CA 1
ATOM 1533 C C . ALA A 1 201 ? -31.811 4.739 31.864 1.00 86.69 201 ALA A C 1
ATOM 1535 O O . ALA A 1 201 ? -32.905 5.191 32.186 1.00 86.69 201 ALA A O 1
ATOM 1536 N N . ALA A 1 202 ? -30.661 5.377 32.108 1.00 84.94 202 ALA A N 1
ATOM 1537 C CA . ALA A 1 202 ? -30.605 6.673 32.780 1.00 84.94 202 ALA A CA 1
ATOM 1538 C C . ALA A 1 202 ? -31.332 7.763 31.973 1.00 84.94 202 ALA A C 1
ATOM 1540 O O . ALA A 1 202 ? -32.047 8.586 32.534 1.00 84.94 202 ALA A O 1
ATOM 1541 N N . ASP A 1 203 ? -31.185 7.778 30.646 1.00 84.25 203 ASP A N 1
ATOM 1542 C CA . ASP A 1 203 ? -31.885 8.724 29.771 1.00 84.25 203 ASP A CA 1
ATOM 1543 C C . ASP A 1 203 ? -33.410 8.505 29.797 1.00 84.25 203 ASP A C 1
ATOM 1545 O O . ASP A 1 203 ? -34.174 9.468 29.848 1.00 84.25 203 ASP A O 1
ATOM 1549 N N . GLU A 1 204 ? -33.867 7.250 29.793 1.00 85.75 204 GLU A N 1
ATOM 1550 C CA . GLU A 1 204 ? -35.288 6.900 29.891 1.00 85.75 204 GLU A CA 1
ATOM 1551 C C . GLU A 1 204 ? -35.875 7.248 31.266 1.00 85.75 204 GLU A C 1
ATOM 1553 O O . GLU A 1 204 ? -36.978 7.790 31.336 1.00 85.75 204 GLU A O 1
ATOM 1558 N N . ALA A 1 205 ? -35.140 6.986 32.350 1.00 84.19 205 ALA A N 1
ATOM 1559 C CA . ALA A 1 205 ? -35.538 7.359 33.704 1.00 84.19 205 ALA A CA 1
ATOM 1560 C C . ALA A 1 205 ? -35.686 8.881 33.839 1.00 84.19 205 ALA A C 1
ATOM 1562 O O . ALA A 1 205 ? -36.708 9.351 34.339 1.00 84.19 205 ALA A O 1
ATOM 1563 N N . ARG A 1 206 ? -34.728 9.655 33.303 1.00 82.19 206 ARG A N 1
ATOM 1564 C CA . ARG A 1 206 ? -34.823 11.125 33.255 1.00 82.19 206 ARG A CA 1
ATOM 1565 C C . ARG A 1 206 ? -36.051 11.588 32.473 1.00 82.19 206 ARG A C 1
ATOM 1567 O O . ARG A 1 206 ? -36.814 12.397 32.986 1.00 82.19 206 ARG A O 1
ATOM 1574 N N . ARG A 1 207 ? -36.311 11.013 31.293 1.00 83.94 207 ARG A N 1
ATOM 1575 C CA . ARG A 1 207 ? -37.514 11.336 30.504 1.00 83.94 207 ARG A CA 1
ATOM 1576 C C . ARG A 1 207 ? -38.817 11.033 31.247 1.00 83.94 207 ARG A C 1
ATOM 1578 O O . ARG A 1 207 ? -39.731 11.847 31.208 1.00 83.94 207 ARG A O 1
ATOM 1585 N N . LYS A 1 208 ? -38.916 9.887 31.929 1.00 84.31 208 LYS A N 1
ATOM 1586 C CA . LYS A 1 208 ? -40.108 9.533 32.720 1.00 84.31 208 LYS A CA 1
ATOM 1587 C C . LYS A 1 208 ? -40.302 10.477 33.902 1.00 84.31 208 LYS A C 1
ATOM 1589 O O . LYS A 1 208 ? -41.422 10.916 34.132 1.00 84.31 208 LYS A O 1
ATOM 1594 N N . ALA A 1 209 ? -39.226 10.818 34.610 1.00 80.69 209 ALA A N 1
ATOM 1595 C CA . ALA A 1 209 ? -39.280 11.769 35.716 1.00 80.69 209 ALA A CA 1
ATOM 1596 C C . ALA A 1 209 ? -39.732 13.165 35.247 1.00 80.69 209 ALA A C 1
ATOM 1598 O O . ALA A 1 209 ? -40.590 13.770 35.885 1.00 80.69 209 ALA A O 1
ATOM 1599 N N . GLU A 1 210 ? -39.223 13.647 34.109 1.00 83.00 210 GLU A N 1
ATOM 1600 C CA . GLU A 1 210 ? -39.656 14.909 33.488 1.00 83.00 210 GLU A CA 1
ATOM 1601 C C . GLU A 1 210 ? -41.133 14.868 33.054 1.00 83.00 210 GLU A C 1
ATOM 1603 O O . GLU A 1 210 ? -41.878 15.819 33.291 1.00 83.00 210 GLU A O 1
ATOM 1608 N N . GLU A 1 211 ? -41.589 13.765 32.451 1.00 84.94 211 GLU A N 1
ATOM 1609 C CA . GLU A 1 211 ? -42.992 13.586 32.054 1.00 84.94 211 GLU A CA 1
ATOM 1610 C C . GLU A 1 211 ? -43.942 13.509 33.263 1.00 84.94 211 GLU A C 1
ATOM 1612 O O . GLU A 1 211 ? -45.035 14.079 33.215 1.00 84.94 211 GLU A O 1
ATOM 1617 N N . GLU A 1 212 ? -43.549 12.834 34.348 1.00 84.44 212 GLU A N 1
ATOM 1618 C CA . GLU A 1 212 ? -44.321 12.800 35.596 1.00 84.44 212 GLU A CA 1
ATOM 1619 C C . GLU A 1 212 ? -44.383 14.170 36.269 1.00 84.44 212 GLU A C 1
ATOM 1621 O O . GLU A 1 212 ? -45.453 14.567 36.732 1.00 84.44 212 GLU A O 1
ATOM 1626 N N . LEU A 1 213 ? -43.269 14.906 36.294 1.00 79.88 213 LEU A N 1
ATOM 1627 C CA . LEU A 1 213 ? -43.229 16.262 36.830 1.00 79.88 213 LEU A CA 1
ATOM 1628 C C . LEU A 1 213 ? -44.178 17.174 36.044 1.00 79.88 213 LEU A C 1
ATOM 1630 O O . LEU A 1 213 ? -45.028 17.824 36.646 1.00 79.88 213 LEU A O 1
ATOM 1634 N N . ARG A 1 214 ? -44.132 17.121 34.705 1.00 83.75 214 ARG A N 1
ATOM 1635 C CA . ARG A 1 214 ? -45.032 17.901 33.844 1.00 83.75 214 ARG A CA 1
ATOM 1636 C C . ARG A 1 214 ? -46.506 17.563 34.083 1.00 83.75 214 ARG A C 1
ATOM 1638 O O . ARG A 1 214 ? -47.325 18.467 34.207 1.00 83.75 214 ARG A O 1
ATOM 1645 N N . LYS A 1 215 ? -46.861 16.276 34.191 1.00 82.62 215 LYS A N 1
ATOM 1646 C CA . LYS A 1 215 ? -48.246 15.862 34.495 1.00 82.62 215 LYS A CA 1
ATOM 1647 C C . LYS A 1 215 ? -48.713 16.378 35.855 1.00 82.62 215 LYS A C 1
ATOM 1649 O O . LYS A 1 215 ? -49.834 16.862 35.963 1.00 82.62 215 LYS A O 1
ATOM 1654 N N . ARG A 1 216 ? -47.857 16.310 36.878 1.00 76.75 216 ARG A N 1
ATOM 1655 C CA . ARG A 1 216 ? -48.181 16.804 38.225 1.00 76.75 216 ARG A CA 1
ATOM 1656 C C . ARG A 1 216 ? -48.321 18.325 38.263 1.00 76.75 216 ARG A C 1
ATOM 1658 O O . ARG A 1 216 ? -49.209 18.824 38.944 1.00 76.75 216 ARG A O 1
ATOM 1665 N N . GLU A 1 217 ? -47.493 19.057 37.520 1.00 80.44 217 GLU A N 1
ATOM 1666 C CA . GLU A 1 217 ? -47.630 20.510 37.355 1.00 80.44 217 GLU A CA 1
ATOM 1667 C C . GLU A 1 217 ? -48.947 20.874 36.654 1.00 80.44 217 GLU A C 1
ATOM 1669 O O . GLU A 1 217 ? -49.661 21.767 37.109 1.00 80.44 217 GLU A O 1
ATOM 1674 N N . GLU A 1 218 ? -49.315 20.149 35.593 1.00 82.88 218 GLU A N 1
ATOM 1675 C CA . GLU A 1 218 ? -50.599 20.317 34.901 1.00 82.88 218 GLU A CA 1
ATOM 1676 C C . GLU A 1 218 ? -51.799 20.004 35.821 1.00 82.88 218 GLU A C 1
ATOM 1678 O O . GLU A 1 218 ? -52.794 20.731 35.805 1.00 82.88 218 GLU A O 1
ATOM 1683 N N . GLU A 1 219 ? -51.724 18.953 36.643 1.00 80.81 219 GLU A N 1
ATOM 1684 C CA . GLU A 1 219 ? -52.759 18.592 37.625 1.00 80.81 219 GLU A CA 1
ATOM 1685 C C . GLU A 1 219 ? -52.876 19.622 38.757 1.00 80.81 219 GLU A C 1
ATOM 1687 O O . GLU A 1 219 ? -53.985 20.026 39.108 1.00 80.81 219 GLU A O 1
ATOM 1692 N N . ALA A 1 220 ? -51.752 20.110 39.288 1.00 77.75 220 ALA A N 1
ATOM 1693 C CA . ALA A 1 220 ? -51.738 21.164 40.300 1.00 77.75 220 ALA A CA 1
ATOM 1694 C C . ALA A 1 220 ? -52.289 22.491 39.751 1.00 77.75 220 ALA A C 1
ATOM 1696 O O . ALA A 1 220 ? -53.047 23.180 40.440 1.00 77.75 220 ALA A O 1
ATOM 1697 N N . ALA A 1 221 ? -51.970 22.831 38.498 1.00 80.06 221 ALA A N 1
ATOM 1698 C CA . ALA A 1 221 ? -52.530 23.994 37.819 1.00 80.06 221 ALA A CA 1
ATOM 1699 C C . ALA A 1 221 ? -54.054 23.870 37.639 1.00 80.06 221 ALA A C 1
ATOM 1701 O O . ALA A 1 221 ? -54.776 24.836 37.890 1.00 80.06 221 ALA A O 1
ATOM 1702 N N . LYS A 1 222 ? -54.560 22.680 37.280 1.00 80.00 222 LYS A N 1
ATOM 1703 C CA . LYS A 1 222 ? -56.007 22.408 37.196 1.00 80.00 222 LYS A CA 1
ATOM 1704 C C . LYS A 1 222 ? -56.698 22.497 38.559 1.00 80.00 222 LYS A C 1
ATOM 1706 O O . LYS A 1 222 ? -57.700 23.194 38.668 1.00 80.00 222 LYS A O 1
ATOM 1711 N N . ALA A 1 223 ? -56.143 21.880 39.603 1.00 77.19 223 ALA A N 1
ATOM 1712 C CA . ALA A 1 223 ? -56.705 21.932 40.958 1.00 77.19 223 ALA A CA 1
ATOM 1713 C C . ALA A 1 223 ? -56.772 23.370 41.505 1.00 77.19 223 ALA A C 1
ATOM 1715 O O . ALA A 1 223 ? -57.767 23.765 42.113 1.00 77.19 223 ALA A O 1
ATOM 1716 N N . THR A 1 224 ? -55.744 24.175 41.217 1.00 74.88 224 THR A N 1
ATOM 1717 C CA . THR A 1 224 ? -55.714 25.603 41.569 1.00 74.88 224 THR A CA 1
ATOM 1718 C C . THR A 1 224 ? -56.776 26.394 40.797 1.00 74.88 224 THR A C 1
ATOM 1720 O O . THR A 1 224 ? -57.456 27.237 41.380 1.00 74.88 224 THR A O 1
ATOM 1723 N N . ALA A 1 225 ? -56.963 26.110 39.503 1.00 75.25 225 ALA A N 1
ATOM 1724 C CA . ALA A 1 225 ? -57.995 26.744 38.680 1.00 75.25 225 ALA A CA 1
ATOM 1725 C C . ALA A 1 225 ? -59.429 26.371 39.114 1.00 75.25 225 ALA A C 1
ATOM 1727 O O . ALA A 1 225 ? -60.336 27.190 38.988 1.00 75.25 225 ALA A O 1
ATOM 1728 N N . GLU A 1 226 ? -59.630 25.170 39.662 1.00 78.62 226 GLU A N 1
ATOM 1729 C CA . GLU A 1 226 ? -60.911 24.683 40.198 1.00 78.62 226 GLU A CA 1
ATOM 1730 C C . GLU A 1 226 ? -61.179 25.111 41.657 1.00 78.62 226 GLU A C 1
ATOM 1732 O O . GLU A 1 226 ? -62.207 24.750 42.231 1.00 78.62 226 GLU A O 1
ATOM 1737 N N . GLY A 1 227 ? -60.287 25.898 42.274 1.00 63.56 227 GLY A N 1
ATOM 1738 C CA . GLY A 1 227 ? -60.467 26.423 43.634 1.00 63.56 227 GLY A CA 1
ATOM 1739 C C . GLY A 1 227 ? -60.289 25.386 44.751 1.00 63.56 227 GLY A C 1
ATOM 1740 O O . GLY A 1 227 ? -60.689 25.638 45.889 1.00 63.56 227 GLY A O 1
ATOM 1741 N N . GLN A 1 228 ? -59.696 24.229 44.446 1.00 67.94 228 GLN A N 1
ATOM 1742 C CA . GLN A 1 228 ? -59.321 23.220 45.437 1.00 67.94 228 GLN A CA 1
ATOM 1743 C C . GLN A 1 228 ? -57.956 23.567 46.064 1.00 67.94 228 GLN A C 1
ATOM 1745 O O . GLN A 1 228 ? -57.117 24.182 45.400 1.00 67.94 228 GLN A O 1
ATOM 1750 N N . PRO A 1 229 ? -57.697 23.203 47.339 1.00 57.81 229 PRO A N 1
ATOM 1751 C CA . PRO A 1 229 ? -56.407 23.468 47.964 1.00 57.81 229 PRO A CA 1
ATOM 1752 C C . PRO A 1 229 ? -55.287 22.793 47.167 1.00 57.81 229 PRO A C 1
ATOM 1754 O O . PRO A 1 229 ? -55.347 21.592 46.902 1.00 57.81 229 PRO A O 1
ATOM 1757 N N . ALA A 1 230 ? -54.278 23.581 46.781 1.00 58.00 230 ALA A N 1
ATOM 1758 C CA . ALA A 1 230 ? -53.151 23.099 45.995 1.00 58.00 230 ALA A CA 1
ATOM 1759 C C . ALA A 1 230 ? -52.484 21.905 46.709 1.00 58.00 230 ALA A C 1
ATOM 1761 O O . ALA A 1 230 ? -52.171 22.011 47.902 1.00 58.00 230 ALA A O 1
ATOM 1762 N N . PRO A 1 231 ? -52.276 20.767 46.022 1.00 58.91 231 PRO A N 1
ATOM 1763 C CA . PRO A 1 231 ? -51.613 19.619 46.625 1.00 58.91 231 PRO A CA 1
ATOM 1764 C C . PRO A 1 231 ? -50.195 19.999 47.080 1.00 58.91 231 PRO A C 1
ATOM 1766 O O . PRO A 1 231 ? -49.507 20.782 46.424 1.00 58.91 231 PRO A O 1
ATOM 1769 N N . ALA A 1 232 ? -49.773 19.474 48.235 1.00 56.78 232 ALA A N 1
ATOM 1770 C CA . ALA A 1 232 ? -48.481 19.791 48.847 1.00 56.78 232 ALA A CA 1
ATOM 1771 C C . ALA A 1 232 ? -47.305 19.506 47.886 1.00 56.78 232 ALA A C 1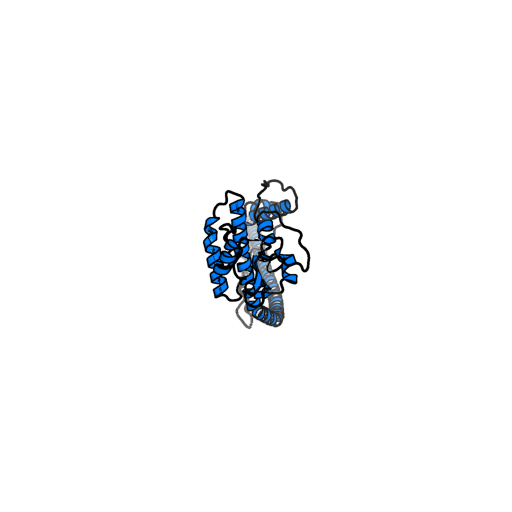
ATOM 1773 O O . ALA A 1 232 ? -47.361 18.516 47.150 1.00 56.78 232 ALA A O 1
ATOM 1774 N N . PRO A 1 233 ? -46.226 20.321 47.904 1.00 55.22 233 PRO A N 1
ATOM 1775 C CA . PRO A 1 233 ? -45.063 20.091 47.055 1.00 55.22 233 PRO A CA 1
ATOM 1776 C C . PRO A 1 233 ? -44.426 18.746 47.418 1.00 55.22 233 PRO A C 1
ATOM 1778 O O . PRO A 1 233 ? -43.877 18.569 48.506 1.00 55.22 233 PRO A O 1
ATOM 1781 N N . ALA A 1 234 ? -44.544 17.776 46.513 1.00 54.97 234 ALA A N 1
ATOM 1782 C CA . ALA A 1 234 ? -43.907 16.476 46.653 1.00 54.97 234 ALA A CA 1
ATOM 1783 C C . ALA A 1 234 ? -42.379 16.615 46.489 1.00 54.97 234 ALA A C 1
ATOM 1785 O O . ALA A 1 234 ? -41.928 17.479 45.733 1.00 54.97 234 ALA A O 1
ATOM 1786 N N . PRO A 1 235 ? -41.573 15.774 47.165 1.00 56.66 235 PRO A N 1
ATOM 1787 C CA . PRO A 1 235 ? -40.121 15.805 47.036 1.00 56.66 235 PRO A CA 1
ATOM 1788 C C . PRO A 1 235 ? -39.703 15.593 45.576 1.00 56.66 235 PRO A C 1
ATOM 1790 O O . PRO A 1 235 ? -40.162 14.656 44.918 1.00 56.66 235 PRO A O 1
ATOM 1793 N N . THR A 1 236 ? -38.835 16.474 45.076 1.00 56.50 236 THR A N 1
ATOM 1794 C CA . THR A 1 236 ? -38.213 16.360 43.756 1.00 56.50 236 THR A CA 1
ATOM 1795 C C . THR A 1 236 ? -37.500 15.008 43.668 1.00 56.50 236 THR A C 1
ATOM 1797 O O . THR A 1 236 ? -36.686 14.721 44.550 1.00 56.50 236 THR A O 1
ATOM 1800 N N . PRO A 1 237 ? -37.783 14.157 42.663 1.00 56.06 237 PRO A N 1
ATOM 1801 C CA . PRO A 1 237 ? -37.047 12.912 42.498 1.00 56.06 237 PRO A CA 1
ATOM 1802 C C . PRO A 1 237 ? -35.559 13.234 42.341 1.00 56.06 237 PRO A C 1
ATOM 1804 O O . PRO A 1 237 ? -35.173 14.048 41.500 1.00 56.06 237 PRO A O 1
ATOM 1807 N N . GLU A 1 238 ? -34.737 12.641 43.205 1.00 60.44 238 GLU A N 1
ATOM 1808 C CA . GLU A 1 238 ? -33.292 12.838 43.201 1.00 60.44 238 GLU A CA 1
ATOM 1809 C C . GLU A 1 238 ? -32.743 12.344 41.849 1.00 60.44 238 GLU A C 1
ATOM 1811 O O . GLU A 1 238 ? -33.042 11.211 41.453 1.00 60.44 238 GLU A O 1
ATOM 1816 N N . PRO A 1 239 ? -32.018 13.181 41.082 1.00 56.78 239 PRO A N 1
ATOM 1817 C CA . PRO A 1 239 ? -31.541 12.788 39.765 1.00 56.78 239 PRO A CA 1
ATOM 1818 C C . PRO A 1 239 ? -30.599 11.593 39.906 1.00 56.78 239 PRO A C 1
ATOM 1820 O O . PRO A 1 239 ? -29.648 11.636 40.689 1.00 56.78 239 PRO A O 1
ATOM 1823 N N . GLU A 1 240 ? -30.853 10.528 39.138 1.00 58.91 240 GLU A N 1
ATOM 1824 C CA . GLU A 1 240 ? -29.962 9.369 39.117 1.00 58.91 240 GLU A CA 1
ATOM 1825 C C . GLU A 1 240 ? -28.513 9.813 38.841 1.00 58.91 240 GLU A C 1
ATOM 1827 O O . GLU A 1 240 ? -28.278 10.686 37.993 1.00 58.91 240 GLU A O 1
ATOM 1832 N N . PRO A 1 241 ? -27.524 9.227 39.542 1.00 59.44 241 PRO A N 1
ATOM 1833 C CA . PRO A 1 241 ? -26.134 9.634 39.419 1.00 59.44 241 PRO A CA 1
ATOM 1834 C C . PRO A 1 241 ? -25.661 9.498 37.970 1.00 59.44 241 PRO A C 1
ATOM 1836 O O . PRO A 1 241 ? -25.842 8.459 37.328 1.00 59.44 241 PRO A O 1
ATOM 1839 N N . ALA A 1 242 ? -25.029 10.559 37.463 1.00 59.59 242 ALA A N 1
ATOM 1840 C CA . ALA A 1 242 ? -24.526 10.610 36.096 1.00 59.59 242 ALA A CA 1
ATOM 1841 C C . ALA A 1 242 ? -23.626 9.393 35.784 1.00 59.59 242 ALA A C 1
ATOM 1843 O O . ALA A 1 242 ? -22.825 8.981 36.634 1.00 59.59 242 ALA A O 1
ATOM 1844 N N . PRO A 1 243 ? -23.722 8.810 34.572 1.00 65.00 243 PRO A N 1
ATOM 1845 C CA . PRO A 1 243 ? -22.913 7.658 34.199 1.00 65.00 243 PRO A CA 1
ATOM 1846 C C . PRO A 1 243 ? -21.422 7.995 34.304 1.00 65.00 243 PRO A C 1
ATOM 1848 O O . PRO A 1 243 ? -20.965 9.062 33.888 1.00 65.00 243 PRO A O 1
ATOM 1851 N N . THR A 1 244 ? -20.654 7.083 34.899 1.00 70.31 244 THR A N 1
ATOM 1852 C CA . THR A 1 244 ? -19.230 7.295 35.159 1.00 70.31 244 THR A CA 1
ATOM 1853 C C . THR A 1 244 ? -18.467 7.343 33.836 1.00 70.31 244 THR A C 1
ATOM 1855 O O . THR A 1 244 ? -18.675 6.530 32.942 1.00 70.31 244 THR A O 1
ATOM 1858 N N . THR A 1 245 ? -17.534 8.283 33.697 1.00 79.81 245 THR A N 1
ATOM 1859 C CA . THR A 1 245 ? -16.713 8.422 32.476 1.00 79.81 245 THR A CA 1
ATOM 1860 C C . THR A 1 245 ? -15.544 7.433 32.424 1.00 79.81 245 THR A C 1
ATOM 1862 O O . THR A 1 245 ? -14.781 7.398 31.452 1.00 79.81 245 THR A O 1
ATOM 1865 N N . GLN A 1 246 ? -15.379 6.634 33.480 1.00 86.75 246 GLN A N 1
ATOM 1866 C CA . GLN A 1 246 ? -14.311 5.657 33.635 1.00 86.75 246 GLN A CA 1
ATOM 1867 C C . GLN A 1 246 ? -14.838 4.350 34.227 1.00 86.75 246 GLN A C 1
ATOM 1869 O O . GLN A 1 246 ? -15.652 4.364 35.153 1.00 86.75 246 GLN A O 1
ATOM 1874 N N . ILE A 1 247 ? -14.292 3.239 33.737 1.00 87.19 247 ILE A N 1
ATOM 1875 C CA . ILE A 1 247 ? -14.464 1.894 34.286 1.00 87.19 247 ILE A CA 1
ATOM 1876 C C . ILE A 1 247 ? -13.142 1.512 34.957 1.00 87.19 247 ILE A C 1
ATOM 1878 O O . ILE A 1 247 ? -12.104 1.425 34.293 1.00 87.19 247 ILE A O 1
ATOM 1882 N N . ARG A 1 248 ? -13.155 1.309 36.279 1.00 88.31 248 ARG A N 1
ATOM 1883 C CA . ARG A 1 248 ? -11.976 0.874 37.046 1.00 88.31 248 ARG A CA 1
ATOM 1884 C C . ARG A 1 248 ? -12.036 -0.629 37.295 1.00 88.31 248 ARG A C 1
ATOM 1886 O O . ARG A 1 248 ? -12.983 -1.110 37.905 1.00 88.31 248 ARG A O 1
ATOM 1893 N N . GLY A 1 249 ? -11.016 -1.348 36.833 1.00 88.38 249 GLY A N 1
ATOM 1894 C CA . GLY A 1 249 ? -10.785 -2.745 37.200 1.00 88.38 249 GLY A CA 1
ATOM 1895 C C . GLY A 1 249 ? -9.913 -2.871 38.453 1.00 88.38 249 GLY A C 1
ATOM 1896 O O . GLY A 1 249 ? -9.321 -1.894 38.906 1.00 88.38 249 GLY A O 1
ATOM 1897 N N . GLY A 1 250 ? -9.799 -4.091 38.985 1.00 86.69 250 GLY A N 1
ATOM 1898 C CA . GLY A 1 250 ? -8.899 -4.407 40.106 1.00 86.69 250 GLY A CA 1
ATOM 1899 C C . GLY A 1 250 ? -7.409 -4.443 39.735 1.00 86.69 250 GLY A C 1
ATOM 1900 O O . GLY A 1 250 ? -6.558 -4.515 40.615 1.00 86.69 250 GLY A O 1
ATOM 1901 N N . TYR A 1 251 ? -7.084 -4.384 38.442 1.00 85.38 251 TYR A N 1
ATOM 1902 C CA . TYR A 1 251 ? -5.722 -4.330 37.922 1.00 85.38 251 TYR A CA 1
ATOM 1903 C C . TYR A 1 251 ? -5.673 -3.474 36.652 1.00 85.38 251 TYR A C 1
ATOM 1905 O O . TYR A 1 251 ? -6.628 -3.445 35.873 1.00 85.38 251 TYR A O 1
ATOM 1913 N N . GLY A 1 252 ? -4.537 -2.812 36.427 1.00 86.38 252 GLY A N 1
ATOM 1914 C CA . GLY A 1 252 ? -4.295 -1.996 35.241 1.00 86.38 252 GLY A CA 1
ATOM 1915 C C . GLY A 1 252 ? -4.911 -0.596 35.305 1.00 86.38 252 GLY A C 1
ATOM 1916 O O . GLY A 1 252 ? -5.403 -0.137 36.335 1.00 86.38 252 GLY A O 1
ATOM 1917 N N . LYS A 1 253 ? -4.825 0.123 34.182 1.00 89.88 253 LYS A N 1
ATOM 1918 C CA . LYS A 1 253 ? -5.374 1.479 34.051 1.00 89.88 253 LYS A CA 1
ATOM 1919 C C . LYS A 1 253 ? -6.886 1.428 33.832 1.00 89.88 253 LYS A C 1
ATOM 1921 O O . LYS A 1 253 ? -7.395 0.515 33.189 1.00 89.88 253 LYS A O 1
ATOM 1926 N N . ALA A 1 254 ? -7.588 2.448 34.321 1.00 89.50 254 ALA A N 1
ATOM 1927 C CA . ALA A 1 254 ? -9.018 2.611 34.076 1.00 89.50 254 ALA A CA 1
ATOM 1928 C C . ALA A 1 254 ? -9.316 2.795 32.576 1.00 89.50 254 ALA A C 1
ATOM 1930 O O . ALA A 1 254 ? -8.596 3.522 31.885 1.00 89.50 254 ALA A O 1
ATOM 1931 N N . ALA A 1 255 ? -10.397 2.184 32.088 1.00 88.06 255 ALA A N 1
ATOM 1932 C CA . ALA A 1 255 ? -10.883 2.389 30.727 1.00 88.06 255 ALA A CA 1
ATOM 1933 C C . ALA A 1 255 ? -11.750 3.655 30.660 1.00 88.06 255 ALA A C 1
ATOM 1935 O O . ALA A 1 255 ? -12.615 3.860 31.508 1.00 88.06 255 ALA A O 1
ATOM 1936 N N . SER A 1 256 ? -11.522 4.508 29.658 1.00 89.50 256 SER A N 1
ATOM 1937 C CA . SER A 1 256 ? -12.321 5.720 29.431 1.00 89.50 256 SER A CA 1
ATOM 1938 C C . SER A 1 256 ? -13.538 5.399 28.568 1.00 89.50 256 SER A C 1
ATOM 1940 O O . SER A 1 256 ? -13.396 4.837 27.484 1.00 89.50 256 SER A O 1
ATOM 1942 N N . VAL A 1 257 ? -14.719 5.807 29.029 1.00 89.12 257 VAL A N 1
ATOM 1943 C CA . VAL A 1 257 ? -15.969 5.728 28.268 1.00 89.12 257 VAL A CA 1
ATOM 1944 C C . VAL A 1 257 ? -16.157 7.052 27.534 1.00 89.12 257 VAL A C 1
ATOM 1946 O O . VAL A 1 257 ? -16.124 8.120 28.148 1.00 89.12 257 VAL A O 1
ATOM 1949 N N . ARG A 1 258 ? -16.325 6.998 26.210 1.00 87.06 258 ARG A N 1
ATOM 1950 C CA . ARG A 1 258 ? -16.565 8.177 25.367 1.00 87.06 258 ARG A CA 1
ATOM 1951 C C . ARG A 1 258 ? -17.827 7.982 24.548 1.00 87.06 258 ARG A C 1
ATOM 1953 O O . ARG A 1 258 ? -18.050 6.912 23.989 1.00 87.06 258 ARG A O 1
ATOM 1960 N N . VAL A 1 259 ? -18.615 9.044 24.433 1.00 86.19 259 VAL A N 1
ATOM 1961 C CA . VAL A 1 259 ? -19.776 9.071 23.544 1.00 86.19 259 VAL A CA 1
ATOM 1962 C C . VAL A 1 259 ? -19.285 9.329 22.123 1.00 86.19 259 VAL A C 1
ATOM 1964 O O . VAL A 1 259 ? -18.728 10.388 21.837 1.00 86.19 259 VAL A O 1
ATOM 1967 N N . VAL A 1 260 ? -19.489 8.358 21.234 1.00 87.38 260 VAL A N 1
ATOM 1968 C CA . VAL A 1 260 ? -19.176 8.481 19.806 1.00 87.38 260 VAL A CA 1
ATOM 1969 C C . VAL A 1 260 ? -20.479 8.493 19.019 1.00 87.38 260 VAL A C 1
ATOM 1971 O O . VAL A 1 260 ? -21.326 7.618 19.185 1.00 87.38 260 VAL A O 1
ATOM 1974 N N . LYS A 1 261 ? -20.641 9.493 18.150 1.00 85.56 261 LYS A N 1
ATOM 1975 C CA . LYS A 1 261 ? -21.762 9.555 17.209 1.00 85.56 261 LYS A CA 1
ATOM 1976 C C . LYS A 1 261 ? -21.435 8.666 16.015 1.00 85.56 261 LYS A C 1
ATOM 1978 O O . LYS A 1 261 ? -20.613 9.031 15.180 1.00 85.56 261 LYS A O 1
ATOM 1983 N N . VAL A 1 262 ? -22.056 7.493 15.962 1.00 87.81 262 VAL A N 1
ATOM 1984 C CA . VAL A 1 262 ? -21.905 6.556 14.845 1.00 87.81 262 VAL A CA 1
ATOM 1985 C C . VAL A 1 262 ? -22.962 6.881 13.794 1.00 87.81 262 VAL A C 1
ATOM 1987 O O . VAL A 1 262 ? -24.157 6.835 14.079 1.00 87.81 262 VAL A O 1
ATOM 1990 N N . ALA A 1 263 ? -22.525 7.235 12.586 1.00 85.38 263 ALA A N 1
ATOM 1991 C CA . ALA A 1 263 ? -23.423 7.468 11.462 1.00 85.38 263 ALA A CA 1
ATOM 1992 C C . ALA A 1 263 ? -23.852 6.128 10.848 1.00 85.38 263 ALA A C 1
ATOM 1994 O O . ALA A 1 263 ? -23.014 5.279 10.556 1.00 85.38 263 ALA A O 1
ATOM 1995 N N . THR A 1 264 ? -25.154 5.948 10.641 1.00 90.75 264 THR A N 1
ATOM 1996 C CA . THR A 1 264 ? -25.714 4.848 9.845 1.00 90.75 264 THR A CA 1
ATOM 1997 C C . THR A 1 264 ? -26.421 5.468 8.653 1.00 90.75 264 THR A C 1
ATOM 1999 O O . THR A 1 264 ? -27.279 6.331 8.835 1.00 90.75 264 THR A O 1
ATOM 2002 N N . VAL A 1 265 ? -26.043 5.067 7.440 1.00 90.62 265 VAL A N 1
ATOM 2003 C CA . VAL A 1 265 ? -26.698 5.551 6.221 1.00 90.62 265 VAL A CA 1
ATOM 2004 C C . VAL A 1 265 ? -28.027 4.819 6.080 1.00 90.62 265 VAL A C 1
ATOM 2006 O O . VAL A 1 265 ? -28.053 3.617 5.839 1.00 90.62 265 VAL A O 1
ATOM 2009 N N . THR A 1 266 ? -29.128 5.537 6.280 1.00 93.25 266 THR A N 1
ATOM 2010 C CA . THR A 1 266 ? -30.492 5.008 6.121 1.00 93.25 266 THR A CA 1
ATOM 2011 C C . THR A 1 266 ? -31.065 5.288 4.734 1.00 93.25 266 THR A C 1
ATOM 2013 O O . THR A 1 266 ? -31.888 4.521 4.250 1.00 93.25 266 THR A O 1
ATOM 2016 N N . ASP A 1 267 ? -30.609 6.364 4.093 1.00 93.81 267 ASP A N 1
ATOM 2017 C CA . ASP A 1 267 ? -30.962 6.755 2.730 1.00 93.81 267 ASP A CA 1
ATOM 2018 C C . ASP A 1 267 ? -29.671 6.981 1.934 1.00 93.81 267 ASP A C 1
ATOM 2020 O O . ASP A 1 267 ? -28.942 7.959 2.139 1.00 93.81 267 ASP A O 1
ATOM 2024 N N . GLN A 1 268 ? -29.377 6.029 1.048 1.00 93.38 268 GLN A N 1
ATOM 2025 C CA . GLN A 1 268 ? -28.162 6.027 0.242 1.00 93.38 268 GLN A CA 1
ATOM 2026 C C . GLN A 1 268 ? -28.134 7.190 -0.757 1.00 93.38 268 GLN A C 1
ATOM 2028 O O . GLN A 1 268 ? -27.081 7.801 -0.953 1.00 93.38 268 GLN A O 1
ATOM 2033 N N . ASP A 1 269 ? -29.274 7.530 -1.357 1.00 94.00 269 ASP A N 1
ATOM 2034 C CA . ASP A 1 269 ? -29.361 8.568 -2.383 1.00 94.00 269 ASP A CA 1
ATOM 2035 C C . ASP A 1 269 ? -29.209 9.957 -1.770 1.00 94.00 269 ASP A C 1
ATOM 2037 O O . ASP A 1 269 ? -28.497 10.808 -2.309 1.00 94.00 269 ASP A O 1
ATOM 2041 N N . ALA A 1 270 ? -29.843 10.202 -0.621 1.00 94.06 270 ALA A N 1
ATOM 2042 C CA . ALA A 1 270 ? -29.680 11.455 0.108 1.00 94.06 270 ALA A CA 1
ATOM 2043 C C . ALA A 1 270 ? -28.229 11.646 0.577 1.00 94.06 270 ALA A C 1
ATOM 2045 O O . ALA A 1 270 ? -27.654 12.722 0.378 1.00 94.06 270 ALA A O 1
ATOM 2046 N N . ALA A 1 271 ? -27.610 10.595 1.129 1.00 92.25 271 ALA A N 1
ATOM 2047 C CA . ALA A 1 271 ? -26.210 10.629 1.544 1.00 92.25 271 ALA A CA 1
ATOM 2048 C C . ALA A 1 271 ? -25.268 10.877 0.356 1.00 92.25 271 ALA A C 1
ATOM 2050 O O . ALA A 1 271 ? -24.380 11.727 0.439 1.00 92.25 271 ALA A O 1
ATOM 2051 N N . TYR A 1 272 ? -25.495 10.203 -0.775 1.00 93.62 272 TYR A N 1
ATOM 2052 C CA . TYR A 1 272 ? -24.734 10.432 -2.001 1.00 93.62 272 TYR A CA 1
ATOM 2053 C C . TYR A 1 272 ? -24.880 11.872 -2.500 1.00 93.62 272 TYR A C 1
ATOM 2055 O O . TYR A 1 272 ? -23.877 12.530 -2.770 1.00 93.62 272 TYR A O 1
ATOM 2063 N N . ARG A 1 273 ? -26.104 12.411 -2.580 1.00 93.94 273 ARG A N 1
ATOM 2064 C CA . ARG A 1 273 ? -26.337 13.796 -3.032 1.00 93.94 273 ARG A CA 1
ATOM 2065 C C . ARG A 1 273 ? -25.613 14.824 -2.167 1.00 93.94 273 ARG A C 1
ATOM 2067 O O . ARG A 1 273 ? -25.145 15.822 -2.713 1.00 93.94 273 ARG A O 1
ATOM 2074 N N . PHE A 1 274 ? -25.520 14.582 -0.861 1.00 94.00 274 PHE A N 1
ATOM 2075 C CA . PHE A 1 274 ? -24.767 15.424 0.067 1.00 94.00 274 PHE A CA 1
ATOM 2076 C C . PHE A 1 274 ? -23.248 15.291 -0.131 1.00 94.00 274 PHE A C 1
ATOM 2078 O O . PHE A 1 274 ? -22.534 16.290 -0.117 1.00 94.00 274 PHE A O 1
ATOM 2085 N N . LEU A 1 275 ? -22.752 14.070 -0.361 1.00 94.56 275 LEU A N 1
ATOM 2086 C CA . LEU A 1 275 ? -21.319 13.771 -0.466 1.00 94.56 275 LEU A CA 1
ATOM 2087 C C . LEU A 1 275 ? -20.744 13.868 -1.885 1.00 94.56 275 LEU A C 1
ATOM 2089 O O . LEU A 1 275 ? -19.532 13.765 -2.037 1.00 94.56 275 LEU A O 1
ATOM 2093 N N . LYS A 1 276 ? -21.554 14.068 -2.930 1.00 93.06 276 LYS A N 1
ATOM 2094 C CA . LYS A 1 276 ? -21.127 13.995 -4.345 1.00 93.06 276 LYS A CA 1
ATOM 2095 C C . LYS A 1 276 ? -19.948 14.901 -4.723 1.00 93.06 276 LYS A C 1
ATOM 2097 O O . LYS A 1 276 ? -19.237 14.596 -5.671 1.00 93.06 276 LYS A O 1
ATOM 2102 N N . SER A 1 277 ? -19.743 16.008 -4.009 1.00 94.31 277 SER A N 1
ATOM 2103 C CA . SER A 1 277 ? -18.621 16.938 -4.213 1.00 94.31 277 SER A CA 1
ATOM 2104 C C . SER A 1 277 ? -17.439 16.687 -3.270 1.00 94.31 277 SER A C 1
ATOM 2106 O O . SER A 1 277 ? -16.460 17.430 -3.296 1.00 94.31 277 SER A O 1
ATOM 2108 N N . HIS A 1 278 ? -17.517 15.670 -2.412 1.00 96.06 278 HIS A N 1
ATOM 2109 C CA . HIS A 1 278 ? -16.444 15.300 -1.502 1.00 96.06 278 HIS A CA 1
ATOM 2110 C C . HIS A 1 278 ? -15.267 14.702 -2.279 1.00 96.06 278 HIS A C 1
ATOM 2112 O O . HIS A 1 278 ? -15.447 13.788 -3.085 1.00 96.06 278 HIS A O 1
ATOM 2118 N N . LYS A 1 279 ? -14.050 15.180 -1.993 1.00 95.88 279 LYS A N 1
ATOM 2119 C CA . LYS A 1 279 ? -12.824 14.832 -2.730 1.00 95.88 279 LYS A CA 1
ATOM 2120 C C . LYS A 1 279 ? -12.629 13.322 -2.895 1.00 95.88 279 LYS A C 1
ATOM 2122 O O . LYS A 1 279 ? -12.431 12.851 -4.007 1.00 95.88 279 LYS A O 1
ATOM 2127 N N . GLU A 1 280 ? -12.733 12.561 -1.807 1.00 94.75 280 GLU A N 1
ATOM 2128 C CA . GLU A 1 280 ? -12.514 11.107 -1.844 1.00 94.75 280 GLU A CA 1
ATOM 2129 C C . GLU A 1 280 ? -13.535 10.374 -2.719 1.00 94.75 280 GLU A C 1
ATOM 2131 O O . GLU A 1 280 ? -13.184 9.427 -3.421 1.00 94.75 280 GLU A O 1
ATOM 2136 N N . LEU A 1 281 ? -14.795 10.823 -2.708 1.00 94.25 281 LEU A N 1
ATOM 2137 C CA . LEU A 1 281 ? -15.841 10.210 -3.517 1.00 94.25 281 LEU A CA 1
ATOM 2138 C C . LEU A 1 281 ? -15.638 10.538 -4.999 1.00 94.25 281 LEU A C 1
ATOM 2140 O O . LEU A 1 281 ? -15.757 9.651 -5.836 1.00 94.25 281 LEU A O 1
ATOM 2144 N N . VAL A 1 282 ? -15.268 11.780 -5.321 1.00 94.06 282 VAL A N 1
ATOM 2145 C CA . VAL A 1 282 ? -14.931 12.195 -6.691 1.00 94.06 282 VAL A CA 1
ATOM 2146 C C . VAL A 1 282 ? -13.738 11.398 -7.227 1.00 94.06 282 VAL A C 1
ATOM 2148 O O . VAL A 1 282 ? -13.802 10.865 -8.334 1.00 94.06 282 VAL A O 1
ATOM 2151 N N . GLU A 1 283 ? -12.672 11.249 -6.437 1.00 94.62 283 GLU A N 1
ATOM 2152 C CA . GLU A 1 283 ? -11.508 10.438 -6.813 1.00 94.62 283 GLU A CA 1
ATOM 2153 C C . GLU A 1 283 ? -11.872 8.963 -7.017 1.00 94.62 283 GLU A C 1
ATOM 2155 O O . GLU A 1 283 ? -11.381 8.321 -7.950 1.00 94.62 283 GLU A O 1
ATOM 2160 N N . LEU A 1 284 ? -12.734 8.412 -6.158 1.00 95.06 284 LEU A N 1
ATOM 2161 C CA . LEU A 1 284 ? -13.212 7.041 -6.290 1.00 95.06 284 LEU A CA 1
ATOM 2162 C C . LEU A 1 284 ? -14.041 6.861 -7.567 1.00 95.06 284 LEU A C 1
ATOM 2164 O O . LEU A 1 284 ? -13.790 5.916 -8.311 1.00 95.06 284 LEU A O 1
ATOM 2168 N N . ILE A 1 285 ? -14.975 7.774 -7.850 1.00 93.88 285 ILE A N 1
ATOM 2169 C CA . ILE A 1 285 ? -15.779 7.763 -9.079 1.00 93.88 285 ILE A CA 1
ATOM 2170 C C . ILE A 1 285 ? -14.867 7.836 -10.306 1.00 93.88 285 ILE A C 1
ATOM 2172 O O . ILE A 1 285 ? -15.030 7.029 -11.215 1.00 93.88 285 ILE A O 1
ATOM 2176 N N . GLY A 1 286 ? -13.863 8.719 -10.313 1.00 93.25 286 GLY A N 1
ATOM 2177 C CA . GLY A 1 286 ? -12.892 8.809 -11.408 1.00 93.25 286 GLY A CA 1
ATOM 2178 C C . GLY A 1 286 ? -12.121 7.502 -11.636 1.00 93.25 286 GLY A C 1
ATOM 2179 O O . GLY A 1 286 ? -11.999 7.040 -12.769 1.00 93.25 286 GLY A O 1
ATOM 2180 N N . LYS A 1 287 ? -11.660 6.843 -10.563 1.00 95.50 287 LYS A N 1
ATOM 2181 C CA . LYS A 1 287 ? -10.985 5.532 -10.652 1.00 95.50 287 LYS A CA 1
ATOM 2182 C C . LYS A 1 287 ? -11.911 4.432 -11.170 1.00 95.50 287 LYS A C 1
ATOM 2184 O O . LYS A 1 287 ? -11.468 3.572 -11.928 1.00 95.50 287 LYS A O 1
ATOM 2189 N N . LEU A 1 288 ? -13.174 4.426 -10.745 1.00 95.12 288 LEU A N 1
ATOM 2190 C CA . LEU A 1 288 ? -14.167 3.456 -11.211 1.00 95.12 288 LEU A CA 1
ATOM 2191 C C . LEU A 1 288 ? -14.530 3.689 -12.681 1.00 95.12 288 LEU A C 1
ATOM 2193 O O . LEU A 1 288 ? -14.599 2.724 -13.436 1.00 95.12 288 LEU A O 1
ATOM 2197 N N . ALA A 1 289 ? -14.680 4.949 -13.092 1.00 93.69 289 ALA A N 1
ATOM 2198 C CA . ALA A 1 289 ? -14.909 5.331 -14.478 1.00 93.69 289 ALA A CA 1
ATOM 2199 C C . ALA A 1 289 ? -13.763 4.871 -15.390 1.00 93.69 289 ALA A C 1
ATOM 2201 O O . ALA A 1 289 ? -14.027 4.217 -16.393 1.00 93.69 289 ALA A O 1
ATOM 2202 N N . GLN A 1 290 ? -12.501 5.117 -15.012 1.00 93.50 290 GLN A N 1
ATOM 2203 C CA . GLN A 1 290 ? -11.353 4.651 -15.799 1.00 93.50 290 GLN A CA 1
ATOM 2204 C C . GLN A 1 290 ? -11.338 3.124 -15.934 1.00 93.50 290 GLN A C 1
ATOM 2206 O O . GLN A 1 290 ? -11.173 2.619 -17.035 1.00 93.50 290 GLN A O 1
ATOM 2211 N N . ARG A 1 291 ? -11.588 2.377 -14.849 1.00 94.81 291 ARG A N 1
ATOM 2212 C CA . ARG A 1 291 ? -11.663 0.904 -14.909 1.00 94.81 291 ARG A CA 1
ATOM 2213 C C . ARG A 1 291 ? -12.782 0.400 -15.816 1.00 94.81 291 ARG A C 1
ATOM 2215 O O . ARG A 1 291 ? -12.618 -0.632 -16.456 1.00 94.81 291 ARG A O 1
ATOM 2222 N N . ALA A 1 292 ? -13.922 1.088 -15.839 1.00 91.50 292 ALA A N 1
ATOM 2223 C CA . ALA A 1 292 ? -15.029 0.742 -16.722 1.00 91.50 292 ALA A CA 1
ATOM 2224 C C . ALA A 1 292 ? -14.665 0.999 -18.194 1.00 91.50 292 ALA A C 1
ATOM 2226 O O . ALA A 1 292 ? -14.912 0.129 -19.025 1.00 91.50 292 ALA A O 1
ATOM 2227 N N . VAL A 1 293 ? -13.996 2.119 -18.490 1.00 94.06 293 VAL A N 1
ATOM 2228 C CA . VAL A 1 293 ? -13.451 2.417 -19.826 1.00 94.06 293 VAL A CA 1
ATOM 2229 C C . VAL A 1 293 ? -12.397 1.386 -20.240 1.00 94.06 293 VAL A C 1
ATOM 2231 O O . VAL A 1 293 ? -12.478 0.850 -21.341 1.00 94.06 293 VAL A O 1
ATOM 2234 N N . ASP A 1 294 ? -11.462 1.033 -19.352 1.00 91.31 294 ASP A N 1
ATOM 2235 C CA . ASP A 1 294 ? -10.435 0.008 -19.605 1.00 91.31 294 ASP A CA 1
ATOM 2236 C C . ASP A 1 294 ? -11.057 -1.373 -19.888 1.00 91.31 294 ASP A C 1
ATOM 2238 O O . ASP A 1 294 ? -10.503 -2.173 -20.640 1.00 91.31 294 ASP A O 1
ATOM 2242 N N . ALA A 1 295 ? -12.222 -1.654 -19.297 1.00 92.88 295 ALA A N 1
ATOM 2243 C CA . ALA A 1 295 ? -13.002 -2.867 -19.531 1.00 92.88 295 ALA A CA 1
ATOM 2244 C C . ALA A 1 295 ? -13.934 -2.783 -20.760 1.00 92.88 295 ALA A C 1
ATOM 2246 O O . ALA A 1 295 ? -14.633 -3.753 -21.050 1.00 92.88 295 ALA A O 1
ATOM 2247 N N . GLY A 1 296 ? -13.944 -1.657 -21.483 1.00 90.94 296 GLY A N 1
ATOM 2248 C CA . GLY A 1 296 ? -14.711 -1.463 -22.717 1.00 90.94 296 GLY A CA 1
ATOM 2249 C C . GLY A 1 296 ? -16.156 -0.990 -22.531 1.00 90.94 296 GLY A C 1
ATOM 2250 O O . GLY A 1 296 ? -16.939 -1.074 -23.473 1.00 90.94 296 GLY A O 1
ATOM 2251 N N . TYR A 1 297 ? -16.535 -0.506 -21.345 1.00 91.94 297 TYR A N 1
ATOM 2252 C CA . TYR A 1 297 ? -17.868 0.053 -21.101 1.00 91.94 297 TYR A CA 1
ATOM 2253 C C . TYR A 1 297 ? -17.921 1.554 -21.404 1.00 91.94 297 TYR A C 1
ATOM 2255 O O . TYR A 1 297 ? -17.018 2.310 -21.042 1.00 91.94 297 TYR A O 1
ATOM 2263 N N . GLU A 1 298 ? -19.035 2.004 -21.984 1.00 87.31 298 GLU A N 1
ATOM 2264 C CA . GLU A 1 298 ? -19.348 3.429 -22.104 1.00 87.31 298 GLU A CA 1
ATOM 2265 C C . GLU A 1 298 ? -19.842 3.976 -20.758 1.00 87.31 298 GLU A C 1
ATOM 2267 O O . GLU A 1 298 ? -20.834 3.502 -20.199 1.00 87.31 298 GLU A O 1
ATOM 2272 N N . VAL A 1 299 ? -19.147 4.985 -20.223 1.00 88.56 299 VAL A N 1
ATOM 2273 C CA . VAL A 1 299 ? -19.490 5.620 -18.944 1.00 88.56 299 VAL A CA 1
ATOM 2274 C C . VAL A 1 299 ? -20.113 6.994 -19.205 1.00 88.56 299 VAL A C 1
ATOM 2276 O O . VAL A 1 299 ? -19.420 7.895 -19.685 1.00 88.56 299 VAL A O 1
ATOM 2279 N N . PRO A 1 300 ? -21.399 7.209 -18.872 1.00 89.00 300 PRO A N 1
ATOM 2280 C CA . PRO A 1 300 ? -22.039 8.511 -19.034 1.00 89.00 300 PRO A CA 1
ATOM 2281 C C . PRO A 1 300 ? -21.310 9.623 -18.266 1.00 89.00 300 PRO A C 1
ATOM 2283 O O . PRO A 1 300 ? -20.942 9.452 -17.104 1.00 89.00 300 PRO A O 1
ATOM 2286 N N . GLY A 1 301 ? -21.142 10.788 -18.900 1.00 85.94 301 GLY A N 1
ATOM 2287 C CA . GLY A 1 301 ? -20.514 11.963 -18.281 1.00 85.94 301 GLY A CA 1
ATOM 2288 C C . GLY A 1 301 ? -18.981 11.940 -18.244 1.00 85.94 301 GLY A C 1
ATOM 2289 O O . GLY A 1 301 ? -18.385 12.814 -17.617 1.00 85.94 301 GLY A O 1
ATOM 2290 N N . VAL A 1 302 ? -18.342 10.976 -18.914 1.00 89.12 302 VAL A N 1
ATOM 2291 C CA . VAL A 1 302 ? -16.882 10.875 -19.043 1.00 89.12 302 VAL A CA 1
ATOM 2292 C C . VAL A 1 302 ? -16.481 11.140 -20.490 1.00 89.12 302 VAL A C 1
ATOM 2294 O O . VAL A 1 302 ? -17.051 10.571 -21.415 1.00 89.12 302 VAL A O 1
ATOM 2297 N N . SER A 1 303 ? -15.487 12.005 -20.682 1.00 87.06 303 SER A N 1
ATOM 2298 C CA . SER A 1 303 ? -14.837 12.200 -21.979 1.00 87.06 303 SER A CA 1
ATOM 2299 C C . SER A 1 303 ? -13.624 11.282 -22.060 1.00 87.06 303 SER A C 1
ATOM 2301 O O . SER A 1 303 ? -12.764 11.334 -21.181 1.00 87.06 303 SER A O 1
ATOM 2303 N N . VAL A 1 304 ? -13.549 10.461 -23.105 1.00 87.19 304 VAL A N 1
ATOM 2304 C CA . VAL A 1 304 ? -12.417 9.557 -23.343 1.00 87.19 304 VAL A CA 1
ATOM 2305 C C . VAL A 1 304 ? -11.541 10.154 -24.439 1.00 87.19 304 VAL A C 1
ATOM 2307 O O . VAL A 1 304 ? -12.011 10.406 -25.544 1.00 87.19 304 VAL A O 1
ATOM 2310 N N . GLU A 1 305 ? -10.272 10.395 -24.122 1.00 89.62 305 GLU A N 1
ATOM 2311 C CA . GLU A 1 305 ? -9.252 10.836 -25.075 1.00 89.62 305 GLU A CA 1
ATOM 2312 C C . GLU A 1 305 ? -8.226 9.715 -25.266 1.00 89.62 305 GLU A C 1
ATOM 2314 O O . GLU A 1 305 ? -7.704 9.160 -24.294 1.00 89.62 305 GLU A O 1
ATOM 2319 N N . GLU A 1 306 ? -7.916 9.382 -26.519 1.00 87.06 306 GLU A N 1
ATOM 2320 C CA . GLU A 1 306 ? -6.862 8.419 -26.822 1.00 87.06 306 GLU A CA 1
ATOM 2321 C C . GLU A 1 306 ? -5.479 9.042 -26.621 1.00 87.06 306 GLU A C 1
ATOM 2323 O O . GLU A 1 306 ? -5.035 9.889 -27.393 1.00 87.06 306 GLU A O 1
ATOM 2328 N N . GLN A 1 307 ? -4.755 8.558 -25.613 1.00 88.81 307 GLN A N 1
ATOM 2329 C CA . GLN A 1 307 ? -3.370 8.944 -25.359 1.00 88.81 307 GLN A CA 1
ATOM 2330 C C . GLN A 1 307 ? -2.451 7.737 -25.542 1.00 88.81 307 GLN A C 1
ATOM 2332 O O . GLN A 1 307 ? -2.679 6.668 -24.970 1.00 88.81 307 GLN A O 1
ATOM 2337 N N . ARG A 1 308 ? -1.378 7.897 -26.321 1.00 89.50 308 ARG A N 1
ATOM 2338 C CA . ARG A 1 308 ? -0.315 6.889 -26.424 1.00 89.50 308 ARG A CA 1
ATOM 2339 C C . ARG A 1 308 ? 0.670 7.109 -25.274 1.00 89.50 308 ARG A C 1
ATOM 2341 O O . ARG A 1 308 ? 1.254 8.181 -25.153 1.00 89.50 308 ARG A O 1
ATOM 2348 N N . LYS A 1 309 ? 0.830 6.104 -24.409 1.00 85.38 309 LYS A N 1
ATOM 2349 C CA . LYS A 1 309 ? 1.724 6.142 -23.241 1.00 85.38 309 LYS A CA 1
ATOM 2350 C C . LYS A 1 309 ? 2.812 5.085 -23.389 1.00 85.38 309 LYS A C 1
ATOM 2352 O O . LYS A 1 309 ? 2.529 3.962 -23.797 1.00 85.38 309 LYS A O 1
ATOM 2357 N N . VAL A 1 310 ? 4.048 5.443 -23.048 1.00 86.19 310 VAL A N 1
ATOM 2358 C CA . VAL A 1 310 ? 5.172 4.498 -22.996 1.00 86.19 310 VAL A CA 1
ATOM 2359 C C . VAL A 1 310 ? 5.054 3.665 -21.715 1.00 86.19 310 VAL A C 1
ATOM 2361 O O . VAL A 1 310 ? 4.933 4.237 -20.632 1.00 86.19 310 VAL A O 1
ATOM 2364 N N . ALA A 1 311 ? 5.080 2.335 -21.850 1.00 73.44 311 ALA A N 1
ATOM 2365 C CA . ALA A 1 311 ? 5.040 1.370 -20.744 1.00 73.44 311 ALA A CA 1
ATOM 2366 C C . ALA A 1 311 ? 6.439 1.059 -20.207 1.00 73.44 311 ALA A C 1
ATOM 2368 O O . ALA A 1 311 ? 7.393 0.935 -21.013 1.00 73.44 311 ALA A O 1
#

Foldseek 3Di:
DPDQQVQLVCVVVVRHDDQDQPPQGFAKFWAAPDVVAATWIKGWDQDPPPRHIWIDTNNHTDDRRVCRVRTSNGGDDPVQSVCCVVPVDGPVPDPQPDHDDDAQDLDPVSLVVQLVVLVVCQVVVPDDDDPVSVVSNVRSVVSNVRSVVSVVVSVCVVCVVVVVVVVVVCVVCVVVVVVVVVVVVVVVVVVLVVLVVVQVVLVVVVVVLVVVVVVLVVVQVVCVVVVHPRPDDDDRPDRDDDRDQWDDDPDDDIDGHDDDDDDDCPDPVVVCVVCVPPPVNVVVVVVVCVVCVVVPHDDPPDDDDDDDDDD

Secondary structure (DSSP, 8-state):
---TTHHHHHHHTT------TT-PPPEEEEEESSTT--EEEEEEEE-TTT--EEEEETTEEE-HHHHHHHHTT-B--HHHHHHHHHHSS-TTS-S-S-S--PPPPSSHHHHHHHHHHHHHTGGGGSS--SHHHHHHHHHHHHHHHHHHHHHHHHHHHHHHHHHHHHHHHHHHHHHHHHHHHHHHHHHHHHHHHHHHHHHHHHHHHHHHHHHHHHHHHHHHHHHHHTTPPPPP-PPPPPPPPPPPSEE--SSSPPEEP--------S-HHHHHHHHTT-HHHHHHHHHHHHHHHHTT---TT----------